Protein AF-0000000076584637 (afdb_homodimer)

Foldseek 3Di:
DDQDPLNVLLVVLLVVLVVVVVVLQVVLLVVQPDPQDPDLQVLLVVLLVLLVVLLVVLVVVLCVVLVVDPQPVVHDVPHDDDDPVSVLSVVLSVVSVVLSVLQSVLLNLLSVQPPSRNSSLSNSLSVLLNVLSVQLSVQVVVDNSRSSNSVSSRVVSSVVSNVVSVVRCVVPVD/DDQDPLNVLLVVLLVVLVVVVVVLQVVLLPVQPPDQDPDLQVLLVVLLVLLVVLLVVLVVVLCVVLVPDPQPVVDDVPHPDDDPVSVLSVVLNVLSVVLSVLQSVLLSLLSVQPDRSNNSLSNSLSVLLNVLSVQLSVQVVVDNSRSSNSSSSRVVSSVVSNVVSVVRCVVPVD

Sequence (348 aa):
MVVSREQFGVVRGVAVAAAVLLGVTAYCLTQQAAYEPKDRLMLWLKWNAPKAACLWWHIWRIGNYRFSSPTDIMGAGLSTNPTPQIKLMQAMLQNTLEQTVLAALVHGAFAALAPPQWLVLVPAYTLLFVAGRVLFVALYQHGAPARAPGFALTSLPTTVMLLGSCWLLLKDPWMVVSREQFGVVRGVAVAAAVLLGVTAYCLTQQAAYEPKDRLMLWLKWNAPKAACLWWHIWRIGNYRFSSPTDIMGAGLSTNPTPQIKLMQAMLQNTLEQTVLAALVHGAFAALAPPQWLVLVPAYTLLFVAGRVLFVALYQHGAPARAPGFALTSLPTTVMLLGSCWLLLKDPW

Secondary structure (DSSP, 8-state):
----HHHHHHHHHHHHHHHHHHHHHHHHHHSTTS---S-HHHHHHHTHHHHHHHHHHHHHHHHHHHHH-TTTTT-TTT-SS--HHHHHHHHHHHHHHHHHHHHHHHHHHHHHHS-GGGTTHHHHHHHHHHHHHHHHHHHGGG-HHHHHHHHHHHHHHHHHHHHHHHHHHHH---/----HHHHHHHHHHHHHHHHHHHHHHHHHHS------S-HHHHHHHTHHHHHHHHHHHHHHHHHHHHH-TTTTT-TTT-SS--HHHHHHHHHHHHHHHHHHHHHHHHHHHHHHS-GGGTTHHHHHHHHHHHHHHHHHHHGGG-HHHHHHHHHHHHHHHHHHHHHHHHHHHH---

pLDDT: mean 92.68, std 9.37, range [49.06, 98.94]

Nearest PDB structures (foldseek):
  6ssr-assembly1_A  TM=8.514E-01  e=2.566E-03  Homo sapiens
  4j7t-assembly1_A  TM=8.080E-01  e=4.381E-03  Homo sapiens
  4jc7-assembly1_A  TM=8.086E-01  e=5.587E-03  Homo sapiens
  4nta-assembly1_A  TM=7.809E-01  e=4.381E-03  Mus musculus
  3leo-assembly1_A  TM=8.085E-01  e=6.786E-03  Homo sapiens

Radius of gyration: 21.61 Å; Cα contacts (8 Å, |Δi|>4): 435; chains: 2; bounding box: 68×59×49 Å

Solvent-accessible surface area (backbone atoms only — not comparable to full-atom values): 17988 Å² total; per-residue (Å²): 130,84,75,47,75,59,53,49,37,28,52,52,21,36,51,55,25,49,51,52,50,51,52,53,50,51,53,51,57,70,58,49,79,78,66,72,65,94,43,48,67,46,52,39,28,39,53,29,31,62,51,34,48,57,46,47,49,43,54,50,51,52,54,52,48,23,67,72,28,87,78,40,38,55,37,79,42,68,44,88,70,74,50,74,64,57,54,51,52,49,52,54,40,51,52,42,48,56,50,43,55,51,40,54,55,35,45,43,50,28,41,75,61,51,57,72,63,54,52,61,48,54,58,52,45,44,50,36,28,49,52,9,51,52,42,21,64,75,23,46,90,70,37,66,34,55,16,24,29,13,48,31,30,34,47,47,54,44,50,52,42,40,55,51,32,53,53,46,38,73,76,50,82,119,129,86,79,48,73,60,49,51,37,27,52,51,20,35,49,52,25,49,50,51,51,51,52,53,51,52,51,53,64,64,58,61,62,80,63,67,72,92,44,48,64,57,53,42,58,60,54,42,50,62,52,49,48,59,45,47,48,43,55,53,52,50,53,54,48,24,73,72,28,87,76,40,51,72,36,80,92,66,39,89,68,70,50,69,65,57,44,31,52,49,39,53,38,52,54,41,48,54,50,41,55,41,38,54,35,25,47,33,9,28,43,54,58,51,57,66,68,54,53,63,49,55,60,52,46,43,51,37,28,49,52,9,51,55,43,20,64,76,24,43,90,70,29,46,33,56,16,24,30,13,47,30,29,34,48,48,56,42,49,54,40,37,55,51,30,48,54,45,37,74,76,49,81,113

Structure (mmCIF, N/CA/C/O backbone):
data_AF-0000000076584637-model_v1
#
loop_
_entity.id
_entity.type
_entity.pdbx_description
1 polymer 'MAPEG family protein'
#
loop_
_atom_site.group_PDB
_atom_site.id
_atom_site.type_symbol
_atom_site.label_atom_id
_atom_site.label_alt_id
_atom_site.label_comp_id
_atom_site.label_asym_id
_atom_site.label_entity_id
_atom_site.label_seq_id
_atom_site.pdbx_PDB_ins_code
_atom_site.Cartn_x
_atom_site.Cartn_y
_atom_site.Cartn_z
_atom_site.occupancy
_atom_site.B_iso_or_equiv
_atom_site.auth_seq_id
_atom_site.auth_comp_id
_atom_site.auth_asym_id
_atom_site.auth_atom_id
_atom_site.pdbx_PDB_model_num
ATOM 1 N N . MET A 1 1 ? -39.562 0.479 -2.982 1 51.94 1 MET A N 1
ATOM 2 C CA . MET A 1 1 ? -38.656 -0.653 -2.855 1 51.94 1 MET A CA 1
ATOM 3 C C . MET A 1 1 ? -38.375 -0.952 -1.39 1 51.94 1 MET A C 1
ATOM 5 O O . MET A 1 1 ? -38 -0.05 -0.627 1 51.94 1 MET A O 1
ATOM 9 N N . VAL A 1 2 ? -38.812 -2 -0.854 1 65.38 2 VAL A N 1
ATOM 10 C CA . VAL A 1 2 ? -38.656 -2.391 0.544 1 65.38 2 VAL A CA 1
ATOM 11 C C . VAL A 1 2 ? -37.188 -2.619 0.871 1 65.38 2 VAL A C 1
ATOM 13 O O . VAL A 1 2 ? -36.5 -3.389 0.19 1 65.38 2 VAL A O 1
ATOM 16 N N . VAL A 1 3 ? -36.656 -1.727 1.631 1 74.62 3 VAL A N 1
ATOM 17 C CA . VAL A 1 3 ? -35.25 -1.81 2.066 1 74.62 3 VAL A CA 1
ATOM 18 C C . VAL A 1 3 ? -35.031 -3.098 2.857 1 74.62 3 VAL A C 1
ATOM 20 O O . VAL A 1 3 ? -35.719 -3.352 3.844 1 74.62 3 VAL A O 1
ATOM 23 N N . SER A 1 4 ? -34.281 -4.031 2.357 1 89.44 4 SER A N 1
ATOM 24 C CA . SER A 1 4 ? -34 -5.301 3.016 1 89.44 4 SER A CA 1
ATOM 25 C C . SER A 1 4 ? -33.312 -5.078 4.355 1 89.44 4 SER A C 1
ATOM 27 O O . SER A 1 4 ? -32.812 -3.979 4.637 1 89.44 4 SER A O 1
ATOM 29 N N . ARG A 1 5 ? -33.469 -6.07 5.211 1 87.62 5 ARG A N 1
ATOM 30 C CA . ARG A 1 5 ? -32.781 -6.043 6.512 1 87.62 5 ARG A CA 1
ATOM 31 C C . ARG A 1 5 ? -31.297 -5.793 6.355 1 87.62 5 ARG A C 1
ATOM 33 O O . ARG A 1 5 ? -30.688 -5.066 7.152 1 87.62 5 ARG A O 1
ATOM 40 N N . GLU A 1 6 ? -30.719 -6.328 5.355 1 89.19 6 GLU A N 1
ATOM 41 C CA . GLU A 1 6 ? -29.297 -6.141 5.074 1 89.19 6 GLU A CA 1
ATOM 42 C C . GLU A 1 6 ? -29 -4.703 4.656 1 89.19 6 GLU A C 1
ATOM 44 O O . GLU A 1 6 ? -28.031 -4.105 5.117 1 89.19 6 GLU A O 1
ATOM 49 N N . GLN A 1 7 ? -29.781 -4.156 3.914 1 92 7 GLN A N 1
ATOM 50 C CA . GLN A 1 7 ? -29.594 -2.775 3.477 1 92 7 GLN A CA 1
ATOM 51 C C . GLN A 1 7 ? -29.719 -1.808 4.648 1 92 7 GLN A C 1
ATOM 53 O O . GLN A 1 7 ? -28.953 -0.85 4.754 1 92 7 GLN A O 1
ATOM 58 N N . PHE A 1 8 ? -30.688 -2.092 5.438 1 91.25 8 PHE A N 1
ATOM 59 C CA . PHE A 1 8 ? -30.859 -1.244 6.609 1 91.25 8 PHE A CA 1
ATOM 60 C C . PHE A 1 8 ? -29.641 -1.324 7.523 1 91.25 8 PHE A C 1
ATOM 62 O O . PHE A 1 8 ? -29.219 -0.315 8.094 1 91.25 8 PHE A O 1
ATOM 69 N N . GLY A 1 9 ? -29.109 -2.475 7.789 1 91.94 9 GLY A N 1
ATOM 70 C CA . GLY A 1 9 ? -27.891 -2.635 8.57 1 91.94 9 GLY A CA 1
ATOM 71 C C . GLY A 1 9 ? -26.719 -1.833 8.023 1 91.94 9 GLY A C 1
ATOM 72 O O . GLY A 1 9 ? -25.953 -1.237 8.789 1 91.94 9 GLY A O 1
ATOM 73 N N . VAL A 1 10 ? -26.594 -1.784 6.738 1 94.12 10 VAL A N 1
ATOM 74 C CA . VAL A 1 10 ? -25.531 -1.024 6.09 1 94.12 10 VAL A CA 1
ATOM 75 C C . VAL A 1 10 ? -25.75 0.468 6.332 1 94.12 10 VAL A C 1
ATOM 77 O O . VAL A 1 10 ? -24.812 1.177 6.719 1 94.12 10 VAL A O 1
ATOM 80 N N . VAL A 1 11 ? -26.938 0.92 6.145 1 94.75 11 VAL A N 1
ATOM 81 C CA . VAL A 1 11 ? -27.25 2.332 6.336 1 94.75 11 VAL A CA 1
ATOM 82 C C . VAL A 1 11 ? -26.953 2.736 7.777 1 94.75 11 VAL A C 1
ATOM 84 O O . VAL A 1 11 ? -26.406 3.816 8.031 1 94.75 11 VAL A O 1
ATOM 87 N N . ARG A 1 12 ? -27.328 1.902 8.648 1 94.94 12 ARG A N 1
ATOM 88 C CA . ARG A 1 12 ? -27.047 2.172 10.055 1 94.94 12 ARG A CA 1
ATOM 89 C C . ARG A 1 12 ? -25.547 2.275 10.305 1 94.94 12 ARG A C 1
ATOM 91 O O . ARG A 1 12 ? -25.094 3.16 11.031 1 94.94 12 ARG A O 1
ATOM 98 N N . GLY A 1 13 ? -24.797 1.382 9.773 1 95.75 13 GLY A N 1
ATOM 99 C CA . GLY A 1 13 ? -23.344 1.434 9.914 1 95.75 13 GLY A CA 1
ATOM 100 C C . GLY A 1 13 ? -22.734 2.699 9.336 1 95.75 13 GLY A C 1
ATOM 101 O O . GLY A 1 13 ? -21.844 3.301 9.953 1 95.75 13 GLY A O 1
ATOM 102 N N . VAL A 1 14 ? -23.266 3.119 8.211 1 96.56 14 VAL A N 1
ATOM 103 C CA . VAL A 1 14 ? -22.797 4.336 7.562 1 96.56 14 VAL A CA 1
ATOM 104 C C . VAL A 1 14 ? -23.141 5.551 8.422 1 96.56 14 VAL A C 1
ATOM 106 O O . VAL A 1 14 ? -22.328 6.461 8.578 1 96.56 14 VAL A O 1
ATOM 109 N N . ALA A 1 15 ? -24.281 5.523 9 1 97.31 15 ALA A N 1
ATOM 110 C CA . ALA A 1 15 ? -24.734 6.625 9.852 1 97.31 15 ALA A CA 1
ATOM 111 C C . ALA A 1 15 ? -23.844 6.766 11.078 1 97.31 15 ALA A C 1
ATOM 113 O O . ALA A 1 15 ? -23.516 7.883 11.5 1 97.31 15 ALA A O 1
ATOM 114 N N . VAL A 1 16 ? -23.516 5.691 11.656 1 97.12 16 VAL A N 1
ATOM 115 C CA . VAL A 1 16 ? -22.625 5.703 12.82 1 97.12 16 VAL A CA 1
ATOM 116 C C . VAL A 1 16 ? -21.281 6.312 12.43 1 97.12 16 VAL A C 1
ATOM 118 O O . VAL A 1 16 ? -20.75 7.172 13.141 1 97.12 16 VAL A O 1
ATOM 121 N N . ALA A 1 17 ? -20.781 5.926 11.312 1 98.31 17 ALA A N 1
ATOM 122 C CA . ALA A 1 17 ? -19.5 6.449 10.836 1 98.31 17 ALA A CA 1
ATOM 123 C C . ALA A 1 17 ? -19.594 7.945 10.539 1 98.31 17 ALA A C 1
ATOM 125 O O . ALA A 1 17 ? -18.672 8.703 10.836 1 98.31 17 ALA A O 1
ATOM 126 N N . ALA A 1 18 ? -20.703 8.312 9.977 1 98.06 18 ALA A N 1
ATOM 127 C CA . ALA A 1 18 ? -20.906 9.727 9.68 1 98.06 18 ALA A CA 1
ATOM 128 C C . ALA A 1 18 ? -20.938 10.562 10.953 1 98.06 18 ALA A C 1
ATOM 130 O O . ALA A 1 18 ? -20.391 11.664 10.992 1 98.06 18 ALA A O 1
ATOM 131 N N . ALA A 1 19 ? -21.547 10.062 11.938 1 98.44 19 ALA A N 1
ATOM 132 C CA . ALA A 1 19 ? -21.609 10.758 13.227 1 98.44 19 ALA A CA 1
ATOM 133 C C . ALA A 1 19 ? -20.219 10.906 13.828 1 98.44 19 ALA A C 1
ATOM 135 O O . ALA A 1 19 ? -19.859 11.961 14.359 1 98.44 19 ALA A O 1
ATOM 136 N N . VAL A 1 20 ? -19.438 9.867 13.773 1 98.44 20 VAL A N 1
ATOM 137 C CA . VAL A 1 20 ? -18.062 9.906 14.273 1 98.44 20 VAL A CA 1
ATOM 138 C C . VAL A 1 20 ? -17.25 10.938 13.492 1 98.44 20 VAL A C 1
ATOM 140 O O . VAL A 1 20 ? -16.531 11.742 14.07 1 98.44 20 VAL A O 1
ATOM 143 N N . LEU A 1 21 ? -17.453 10.93 12.195 1 98.44 21 LEU A N 1
ATOM 144 C CA . LEU A 1 21 ? -16.75 11.883 11.336 1 98.44 21 LEU A CA 1
ATOM 145 C C . LEU A 1 21 ? -17.125 13.32 11.711 1 98.44 21 LEU A C 1
ATOM 147 O O . LEU A 1 21 ? -16.234 14.172 11.844 1 98.44 21 LEU A O 1
ATOM 151 N N . LEU A 1 22 ? -18.359 13.547 11.852 1 97.88 22 LEU A N 1
ATOM 152 C CA . LEU A 1 22 ? -18.828 14.883 12.219 1 97.88 22 LEU A CA 1
ATOM 153 C C . LEU A 1 22 ? -18.25 15.305 13.562 1 97.88 22 LEU A C 1
ATOM 155 O O . LEU A 1 22 ? -17.812 16.453 13.727 1 97.88 22 LEU A O 1
ATOM 159 N N . GLY A 1 23 ? -18.297 14.422 14.523 1 97.88 23 GLY A N 1
ATOM 160 C CA . GLY A 1 23 ? -17.75 14.719 15.836 1 97.88 23 GLY A CA 1
ATOM 161 C C . GLY A 1 23 ? -16.266 15.023 15.805 1 97.88 23 GLY A C 1
ATOM 162 O O . GLY A 1 23 ? -15.812 16 16.391 1 97.88 23 GLY A O 1
ATOM 163 N N . VAL A 1 24 ? -15.477 14.242 15.094 1 97.12 24 VAL A N 1
ATOM 164 C CA . VAL A 1 24 ? -14.031 14.422 14.992 1 97.12 24 VAL A CA 1
ATOM 165 C C . VAL A 1 24 ? -13.727 15.727 14.266 1 97.12 24 VAL A C 1
ATOM 167 O O . VAL A 1 24 ? -12.852 16.484 14.68 1 97.12 24 VAL A O 1
ATOM 170 N N . THR A 1 25 ? -14.469 15.977 13.203 1 96.25 25 THR A N 1
ATOM 171 C CA . THR A 1 25 ? -14.25 17.203 12.438 1 96.25 25 THR A CA 1
ATOM 172 C C . THR A 1 25 ? -14.539 18.438 13.289 1 96.25 25 THR A C 1
ATOM 174 O O . THR A 1 25 ? -13.75 19.375 13.32 1 96.25 25 THR A O 1
ATOM 177 N N . ALA A 1 26 ? -15.648 18.406 13.961 1 94.88 26 ALA A N 1
ATOM 178 C CA . ALA A 1 26 ? -16.016 19.516 14.828 1 94.88 26 ALA A CA 1
ATOM 179 C C . ALA A 1 26 ? -14.977 19.734 15.922 1 94.88 26 ALA A C 1
ATOM 181 O O . ALA A 1 26 ? -14.57 20.875 16.188 1 94.88 26 ALA A O 1
ATOM 182 N N . TYR A 1 27 ? -14.578 18.688 16.531 1 94.19 27 TYR A N 1
ATOM 183 C CA . TYR A 1 27 ? -13.57 18.781 17.594 1 94.19 27 TYR A CA 1
ATOM 184 C C . TYR A 1 27 ? -12.281 19.391 17.062 1 94.19 27 TYR A C 1
ATOM 186 O O . TYR A 1 27 ? -11.727 20.297 17.672 1 94.19 27 TYR A O 1
ATOM 194 N N . CYS A 1 28 ? -11.828 18.953 15.891 1 92.19 28 CYS A N 1
ATOM 195 C CA . CYS A 1 28 ? -10.578 19.422 15.312 1 92.19 28 CYS A CA 1
ATOM 196 C C . CYS A 1 28 ? -10.672 20.906 14.938 1 92.19 28 CYS A C 1
ATOM 198 O O . CYS A 1 28 ? -9.75 21.672 15.203 1 92.19 28 CYS A O 1
ATOM 200 N N . LEU A 1 29 ? -11.703 21.281 14.414 1 87.94 29 LEU A N 1
ATOM 201 C CA . LEU A 1 29 ? -11.836 22.656 13.914 1 87.94 29 LEU A CA 1
ATOM 202 C C . LEU A 1 29 ? -12.016 23.641 15.07 1 87.94 29 LEU A C 1
ATOM 204 O O . LEU A 1 29 ? -11.727 24.828 14.922 1 87.94 29 LEU A O 1
ATOM 208 N N . THR A 1 30 ? -12.414 23.125 16.188 1 85.88 30 THR A N 1
ATOM 209 C CA . THR A 1 30 ? -12.57 24 17.328 1 85.88 30 THR A CA 1
ATOM 210 C C . THR A 1 30 ? -11.273 24.094 18.125 1 85.88 30 THR A C 1
ATOM 212 O O . THR A 1 30 ? -11.094 25.016 18.922 1 85.88 30 THR A O 1
ATOM 215 N N . GLN A 1 31 ? -10.352 23.094 17.938 1 75.81 31 GLN A N 1
ATOM 216 C CA . GLN A 1 31 ? -9.078 23.109 18.641 1 75.81 31 GLN A CA 1
ATOM 217 C C . GLN A 1 31 ? -8.055 23.984 17.922 1 75.81 31 GLN A C 1
ATOM 219 O O . GLN A 1 31 ? -6.926 24.141 18.375 1 75.81 31 GLN A O 1
ATOM 224 N N . GLN A 1 32 ? -8.438 24.906 16.891 1 59.06 32 GLN A N 1
ATOM 225 C CA . GLN A 1 32 ? -7.781 25.781 15.914 1 59.06 32 GLN A CA 1
ATOM 226 C C . GLN A 1 32 ? -6.285 25.906 16.203 1 59.06 32 GLN A C 1
ATOM 228 O O . GLN A 1 32 ? -5.469 25.922 15.289 1 59.06 32 GLN A O 1
ATOM 233 N N . ALA A 1 33 ? -5.781 26.531 17.312 1 55.22 33 ALA A N 1
ATOM 234 C CA . ALA A 1 33 ? -4.559 27.297 17.531 1 55.22 33 ALA A CA 1
ATOM 235 C C . ALA A 1 33 ? -3.318 26.453 17.266 1 55.22 33 ALA A C 1
ATOM 237 O O . ALA A 1 33 ? -2.303 26.953 16.781 1 55.22 33 ALA A O 1
ATOM 238 N N . ALA A 1 34 ? -3.236 25.25 17.734 1 52.66 34 ALA A N 1
ATOM 239 C CA . ALA A 1 34 ? -1.961 24.75 18.25 1 52.66 34 ALA A CA 1
ATOM 240 C C . ALA A 1 34 ? -1.116 24.141 17.141 1 52.66 34 ALA A C 1
ATOM 242 O O . ALA A 1 34 ? 0.107 24.031 17.266 1 52.66 34 ALA A O 1
ATOM 243 N N . TYR A 1 35 ? -1.762 23.641 15.984 1 57.31 35 TYR A N 1
ATOM 244 C CA . TYR A 1 35 ? -0.791 22.844 15.25 1 57.31 35 TYR A CA 1
ATOM 245 C C . TYR A 1 35 ? -0.496 23.453 13.891 1 57.31 35 TYR A C 1
ATOM 247 O O . TYR A 1 35 ? -1.308 23.344 12.969 1 57.31 35 TYR A O 1
ATOM 255 N N . GLU A 1 36 ? 0.215 24.547 13.867 1 63.91 36 GLU A N 1
ATOM 256 C CA . GLU A 1 36 ? 0.632 25.125 12.594 1 63.91 36 GLU A CA 1
ATOM 257 C C . GLU A 1 36 ? 1.776 24.312 11.977 1 63.91 36 GLU A C 1
ATOM 259 O O . GLU A 1 36 ? 2.918 24.406 12.438 1 63.91 36 GLU A O 1
ATOM 264 N N . PRO A 1 37 ? 1.348 23.406 10.992 1 69.62 37 PRO A N 1
ATOM 265 C CA . PRO A 1 37 ? 2.461 22.672 10.391 1 69.62 37 PRO A CA 1
ATOM 266 C C . PRO A 1 37 ? 3.463 23.578 9.688 1 69.62 37 PRO A C 1
ATOM 268 O O . PRO A 1 37 ? 3.074 24.594 9.109 1 69.62 37 PRO A O 1
ATOM 271 N N . LYS A 1 38 ? 4.75 23.422 10.016 1 73.69 38 LYS A N 1
ATOM 272 C CA . LYS A 1 38 ? 5.848 24.172 9.406 1 73.69 38 LYS A CA 1
ATOM 273 C C . LYS A 1 38 ? 5.836 24.016 7.891 1 73.69 38 LYS A C 1
ATOM 275 O O . LYS A 1 38 ? 6.078 24.984 7.164 1 73.69 38 LYS A O 1
ATOM 280 N N . ASP A 1 39 ? 5.449 22.844 7.43 1 88.5 39 ASP A N 1
ATOM 281 C CA . ASP A 1 39 ? 5.461 22.5 6.008 1 88.5 39 ASP A CA 1
ATOM 282 C C . ASP A 1 39 ? 4.309 21.562 5.66 1 88.5 39 ASP A C 1
ATOM 284 O O . ASP A 1 39 ? 4.309 20.391 6.066 1 88.5 39 ASP A O 1
ATOM 288 N N . ARG A 1 40 ? 3.377 22.047 4.891 1 91.56 40 ARG A N 1
ATOM 289 C CA . ARG A 1 40 ? 2.135 21.344 4.594 1 91.56 40 ARG A CA 1
ATOM 290 C C . ARG A 1 40 ? 2.402 20.078 3.775 1 91.56 40 ARG A C 1
ATOM 292 O O . ARG A 1 40 ? 1.726 19.062 3.953 1 91.56 40 ARG A O 1
ATOM 299 N N . LEU A 1 41 ? 3.412 20.125 2.947 1 92.5 41 LEU A N 1
ATOM 300 C CA . LEU A 1 41 ? 3.707 18.953 2.133 1 92.5 41 LEU A CA 1
ATOM 301 C C . LEU A 1 41 ? 4.406 17.875 2.961 1 92.5 41 LEU A C 1
ATOM 303 O O . LEU A 1 41 ? 4.172 16.688 2.762 1 92.5 41 LEU A O 1
ATOM 307 N N . MET A 1 42 ? 5.164 18.359 3.916 1 92.94 42 MET A N 1
ATOM 308 C CA . MET A 1 42 ? 5.809 17.406 4.816 1 92.94 42 MET A CA 1
ATOM 309 C C . MET A 1 42 ? 4.785 16.75 5.734 1 92.94 42 MET A C 1
ATOM 311 O O . MET A 1 42 ? 4.91 15.562 6.062 1 92.94 42 MET A O 1
ATOM 315 N N . LEU A 1 43 ? 3.826 17.5 6.129 1 93.62 43 LEU A N 1
ATOM 316 C CA . LEU A 1 43 ? 2.744 16.938 6.93 1 93.62 43 LEU A CA 1
ATOM 317 C C . LEU A 1 43 ? 2.033 15.812 6.172 1 93.62 43 LEU A C 1
ATOM 319 O O . LEU A 1 43 ? 1.809 14.734 6.723 1 93.62 43 LEU A O 1
ATOM 323 N N . TRP A 1 44 ? 1.74 16.094 4.941 1 96.44 44 TRP A N 1
ATOM 324 C CA . TRP A 1 44 ? 1.088 15.102 4.086 1 96.44 44 TRP A CA 1
ATOM 325 C C . TRP A 1 44 ? 1.932 13.836 3.967 1 96.44 44 TRP A C 1
ATOM 327 O O . TRP A 1 44 ? 1.435 12.734 4.188 1 96.44 44 TRP A O 1
ATOM 337 N N . LEU A 1 45 ? 3.168 14.039 3.699 1 96.06 45 LEU A N 1
ATOM 338 C CA . LEU A 1 45 ? 4.031 12.891 3.438 1 96.06 45 LEU A CA 1
ATOM 339 C C . LEU A 1 45 ? 4.188 12.031 4.68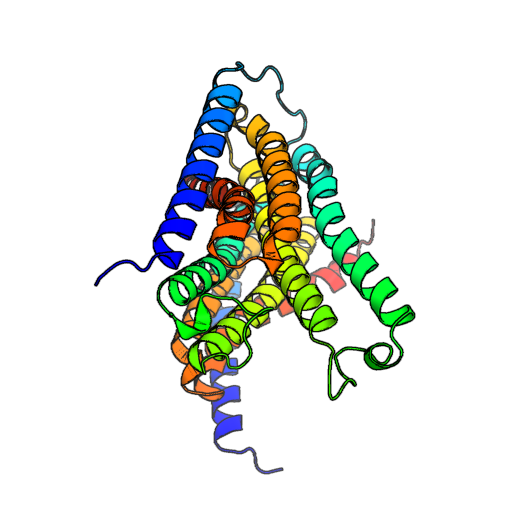8 1 96.06 45 LEU A C 1
ATOM 341 O O . LEU A 1 45 ? 4.113 10.805 4.617 1 96.06 45 LEU A O 1
ATOM 345 N N . LYS A 1 46 ? 4.383 12.664 5.781 1 95.19 46 LYS A N 1
ATOM 346 C CA . LYS A 1 46 ? 4.633 11.898 7 1 95.19 46 LYS A CA 1
ATOM 347 C C . LYS A 1 46 ? 3.406 11.086 7.402 1 95.19 46 LYS A C 1
ATOM 349 O O . LYS A 1 46 ? 3.531 9.938 7.824 1 95.19 46 LYS A O 1
ATOM 354 N N . TRP A 1 47 ? 2.283 11.609 7.148 1 97.19 47 TRP A N 1
ATOM 355 C CA . TRP A 1 47 ? 1.071 10.969 7.637 1 97.19 47 TRP A CA 1
ATOM 356 C C . TRP A 1 47 ? 0.558 9.938 6.633 1 97.19 47 TRP A C 1
ATOM 358 O O . TRP A 1 47 ? -0.487 9.32 6.848 1 97.19 47 TRP A O 1
ATOM 368 N N . ASN A 1 48 ? 1.322 9.688 5.59 1 98.5 48 ASN A N 1
ATOM 369 C CA . ASN A 1 48 ? 1.055 8.547 4.727 1 98.5 48 ASN A CA 1
ATOM 370 C C . ASN A 1 48 ? 1.568 7.246 5.336 1 98.5 48 ASN A C 1
ATOM 372 O O . ASN A 1 48 ? 1.163 6.156 4.926 1 98.5 48 ASN A O 1
ATOM 376 N N . ALA A 1 49 ? 2.381 7.352 6.363 1 98.62 49 ALA A N 1
ATOM 377 C CA . ALA A 1 49 ? 2.977 6.16 6.965 1 98.62 49 ALA A CA 1
ATOM 378 C C . ALA A 1 49 ? 1.906 5.258 7.57 1 98.62 49 ALA A C 1
ATOM 380 O O . ALA A 1 49 ? 1.877 4.055 7.305 1 98.62 49 ALA A O 1
ATOM 381 N N . PRO A 1 50 ? 0.987 5.805 8.312 1 98.75 50 PRO A N 1
ATOM 382 C CA . PRO A 1 50 ? -0.029 4.914 8.875 1 98.75 50 PRO A CA 1
ATOM 383 C C . PRO A 1 50 ? -0.911 4.273 7.805 1 98.75 50 PRO A C 1
ATOM 385 O O . PRO A 1 50 ? -1.337 3.127 7.953 1 98.75 50 PRO A O 1
ATOM 388 N N . LYS A 1 51 ? -1.247 5.004 6.758 1 98.81 51 LYS A N 1
ATOM 389 C CA . LYS A 1 51 ? -2.02 4.422 5.664 1 98.81 51 LYS A CA 1
ATOM 390 C C . LYS A 1 51 ? -1.251 3.289 4.992 1 98.81 51 LYS A C 1
ATOM 392 O O . LYS A 1 51 ? -1.82 2.234 4.699 1 98.81 51 LYS A O 1
ATOM 397 N N . ALA A 1 52 ? 0.017 3.557 4.75 1 98.88 52 ALA A N 1
ATOM 398 C CA . ALA A 1 52 ? 0.879 2.545 4.148 1 98.88 52 ALA A CA 1
ATOM 399 C C . ALA A 1 52 ? 0.994 1.315 5.047 1 98.88 52 ALA A C 1
ATOM 401 O O . ALA A 1 52 ? 1.104 0.189 4.555 1 98.88 52 ALA A O 1
ATOM 402 N N . ALA A 1 53 ? 0.951 1.517 6.344 1 98.88 53 ALA A N 1
ATOM 403 C CA . ALA A 1 53 ? 1.033 0.407 7.293 1 98.88 53 ALA A CA 1
ATOM 404 C C . ALA A 1 53 ? -0.167 -0.524 7.148 1 98.88 53 ALA A C 1
ATOM 406 O O . ALA A 1 53 ? -0.036 -1.742 7.297 1 98.88 53 ALA A O 1
ATOM 407 N N . CYS A 1 54 ? -1.294 0.016 6.871 1 98.81 54 CYS A N 1
ATOM 408 C CA . CYS A 1 54 ? -2.479 -0.805 6.652 1 98.81 54 CYS A CA 1
ATOM 409 C C . CYS A 1 54 ? -2.309 -1.693 5.43 1 98.81 54 CYS A C 1
ATOM 411 O O . CYS A 1 54 ? -2.645 -2.879 5.465 1 98.81 54 CYS A O 1
ATOM 413 N N . LEU A 1 55 ? -1.798 -1.119 4.391 1 98.75 55 LEU A N 1
ATOM 414 C CA . LEU A 1 55 ? -1.552 -1.874 3.166 1 98.75 55 LEU A CA 1
ATOM 415 C C . LEU A 1 55 ? -0.479 -2.934 3.389 1 98.75 55 LEU A C 1
ATOM 417 O O . LEU A 1 55 ? -0.653 -4.09 2.998 1 98.75 55 LEU A O 1
ATOM 421 N N . TRP A 1 56 ? 0.534 -2.529 4.039 1 98.75 56 TRP A N 1
ATOM 422 C CA . TRP A 1 56 ? 1.644 -3.426 4.352 1 98.75 56 TRP A CA 1
ATOM 423 C C . TRP A 1 56 ? 1.159 -4.645 5.125 1 98.75 56 TRP A C 1
ATOM 425 O O . TRP A 1 56 ? 1.592 -5.77 4.863 1 98.75 56 TRP A O 1
ATOM 435 N N . TRP A 1 57 ? 0.325 -4.426 6.07 1 98.5 57 TRP A N 1
ATOM 436 C CA . TRP A 1 57 ? -0.173 -5.508 6.91 1 98.5 57 TRP A CA 1
ATOM 437 C C . TRP A 1 57 ? -0.852 -6.582 6.07 1 98.5 57 TRP A C 1
ATOM 439 O O . TRP A 1 57 ? -0.677 -7.777 6.32 1 98.5 57 TRP A O 1
ATOM 449 N N . HIS A 1 58 ? -1.614 -6.203 5.078 1 98.5 58 HIS A N 1
ATOM 450 C CA . HIS A 1 58 ? -2.293 -7.164 4.219 1 98.5 58 HIS A CA 1
ATOM 451 C C . HIS A 1 58 ? -1.293 -7.965 3.387 1 98.5 58 HIS A C 1
ATOM 453 O O . HIS A 1 58 ? -1.44 -9.18 3.227 1 98.5 58 HIS A O 1
ATOM 459 N N . ILE A 1 59 ? -0.301 -7.273 2.859 1 97.94 59 ILE A N 1
ATOM 460 C CA . ILE A 1 59 ? 0.716 -7.93 2.047 1 97.94 59 ILE A CA 1
ATOM 461 C C . ILE A 1 59 ? 1.48 -8.945 2.895 1 97.94 59 ILE A C 1
ATOM 463 O O . ILE A 1 59 ? 1.674 -10.086 2.482 1 97.94 59 ILE A O 1
ATOM 467 N N . TRP A 1 60 ? 1.825 -8.484 4.074 1 96.44 60 TRP A N 1
ATOM 468 C CA . TRP A 1 60 ? 2.533 -9.344 5.012 1 96.44 60 TRP A CA 1
ATOM 469 C C . TRP A 1 60 ? 1.673 -10.539 5.406 1 96.44 60 TRP A C 1
ATOM 471 O O . TRP A 1 60 ? 2.15 -11.68 5.426 1 96.44 60 TRP A O 1
ATOM 481 N N . ARG A 1 61 ? 0.461 -10.359 5.734 1 96.69 61 ARG A N 1
ATOM 482 C CA . ARG A 1 61 ? -0.454 -11.406 6.172 1 96.69 61 ARG A CA 1
ATOM 483 C C . ARG A 1 61 ? -0.654 -12.453 5.082 1 96.69 61 ARG A C 1
ATOM 485 O O . ARG A 1 61 ? -0.65 -13.656 5.359 1 96.69 61 ARG A O 1
ATOM 492 N N . ILE A 1 62 ? -0.812 -12.023 3.838 1 96.38 62 ILE A N 1
ATOM 493 C CA . ILE A 1 62 ? -1.019 -12.938 2.717 1 96.38 62 ILE A CA 1
ATOM 494 C C . ILE A 1 62 ? 0.253 -13.742 2.469 1 96.38 62 ILE A C 1
ATOM 496 O O . ILE A 1 62 ? 0.19 -14.953 2.24 1 96.38 62 ILE A O 1
ATOM 500 N N . GLY A 1 63 ? 1.4 -13.047 2.512 1 94.31 63 GLY A N 1
ATOM 501 C CA . GLY A 1 63 ? 2.656 -13.773 2.375 1 94.31 63 GLY A CA 1
ATOM 502 C C . GLY A 1 63 ? 2.838 -14.852 3.42 1 94.31 63 GLY A C 1
ATOM 503 O O . GLY A 1 63 ? 3.248 -15.969 3.098 1 94.31 63 GLY A O 1
ATOM 504 N N . ASN A 1 64 ? 2.508 -14.586 4.652 1 94.12 64 ASN A N 1
ATOM 505 C CA . ASN A 1 64 ? 2.637 -15.547 5.742 1 94.12 64 ASN A CA 1
ATOM 506 C C . ASN A 1 64 ? 1.647 -16.703 5.598 1 94.12 64 ASN A C 1
ATOM 508 O O . ASN A 1 64 ? 1.98 -17.844 5.883 1 94.12 64 ASN A O 1
ATOM 512 N N . TYR A 1 65 ? 0.482 -16.359 5.215 1 93.62 65 TYR A N 1
ATOM 513 C CA . TYR A 1 65 ? -0.515 -17.406 5 1 93.62 65 TYR A CA 1
ATOM 514 C C . TYR A 1 65 ? -0.073 -18.359 3.9 1 93.62 65 TYR A C 1
ATOM 516 O O . TYR A 1 65 ? -0.143 -19.578 4.066 1 93.62 65 TYR A O 1
ATOM 524 N N . ARG A 1 66 ? 0.418 -17.812 2.779 1 91.25 66 ARG A N 1
ATOM 525 C CA . ARG A 1 66 ? 0.879 -18.641 1.677 1 91.25 66 ARG A CA 1
ATOM 526 C C . ARG A 1 66 ? 2.053 -19.516 2.105 1 91.25 66 ARG A C 1
ATOM 528 O O . ARG A 1 66 ? 2.154 -20.672 1.693 1 91.25 66 ARG A O 1
ATOM 535 N N . PHE A 1 67 ? 2.877 -18.938 2.879 1 91.19 67 PHE A N 1
ATOM 536 C CA . PHE A 1 67 ? 4.035 -19.672 3.377 1 91.19 67 PHE A CA 1
ATOM 537 C C . PHE A 1 67 ? 3.605 -20.891 4.176 1 91.19 67 PHE A C 1
ATOM 539 O O . PHE A 1 67 ? 4.238 -21.953 4.098 1 91.19 67 PHE A O 1
ATOM 546 N N . SER A 1 68 ? 2.512 -20.797 4.859 1 90.56 68 SER A N 1
ATOM 547 C CA . SER A 1 68 ? 2.092 -21.859 5.777 1 90.56 68 SER A CA 1
ATOM 548 C C . SER A 1 68 ? 1.046 -22.766 5.133 1 90.56 68 SER A C 1
ATOM 550 O O . SER A 1 68 ? 0.611 -23.734 5.738 1 90.56 68 SER A O 1
ATOM 552 N N . SER A 1 69 ? 0.608 -22.438 3.992 1 88.94 69 SER A N 1
ATOM 553 C CA . SER A 1 69 ? -0.436 -23.203 3.311 1 88.94 69 SER A CA 1
ATOM 554 C C . SER A 1 69 ? 0.128 -23.984 2.125 1 88.94 69 SER A C 1
ATOM 556 O O . SER A 1 69 ? 0.433 -23.391 1.083 1 88.94 69 SER A O 1
ATOM 558 N N . PRO A 1 70 ? 0.213 -25.25 2.238 1 85.56 70 PRO A N 1
ATOM 559 C CA . PRO A 1 70 ? 0.742 -26.047 1.131 1 85.56 70 PRO A CA 1
ATOM 560 C C . PRO A 1 70 ? -0.03 -25.844 -0.17 1 85.56 70 PRO A C 1
ATOM 562 O O . PRO A 1 70 ? 0.559 -25.859 -1.254 1 85.56 70 PRO A O 1
ATOM 565 N N . THR A 1 71 ? -1.29 -25.578 -0.052 1 86.12 71 THR A N 1
ATOM 566 C CA . THR A 1 71 ? -2.139 -25.438 -1.229 1 86.12 71 THR A CA 1
ATOM 567 C C . THR A 1 71 ? -1.915 -24.078 -1.889 1 86.12 71 THR A C 1
ATOM 569 O O . THR A 1 71 ? -2.074 -23.938 -3.104 1 86.12 71 THR A O 1
ATOM 572 N N . ASP A 1 72 ? -1.507 -23.156 -1.058 1 89.44 72 ASP A N 1
ATOM 573 C CA . ASP A 1 72 ? -1.5 -21.797 -1.567 1 89.44 72 ASP A CA 1
ATOM 574 C C . ASP A 1 72 ? -0.072 -21.281 -1.753 1 89.44 72 ASP A C 1
ATOM 576 O O . ASP A 1 72 ? 0.138 -20.188 -2.262 1 89.44 72 ASP A O 1
ATOM 580 N N . ILE A 1 73 ? 0.895 -22.078 -1.479 1 88.19 73 ILE A N 1
ATOM 581 C CA . ILE A 1 73 ? 2.271 -21.594 -1.431 1 88.19 73 ILE A CA 1
ATOM 582 C C . ILE A 1 73 ? 2.746 -21.25 -2.84 1 88.19 73 ILE A C 1
ATOM 584 O O . ILE A 1 73 ? 3.662 -20.438 -3.01 1 88.19 73 ILE A O 1
ATOM 588 N N . MET A 1 74 ? 2.137 -21.734 -3.871 1 84.56 74 MET A N 1
ATOM 589 C CA . MET A 1 74 ? 2.572 -21.5 -5.246 1 84.56 74 MET A CA 1
ATOM 590 C C . MET A 1 74 ? 2.178 -20.109 -5.727 1 84.56 74 MET A C 1
ATOM 592 O O . MET A 1 74 ? 2.723 -19.609 -6.711 1 84.56 74 MET A O 1
ATOM 596 N N . GLY A 1 75 ? 1.205 -19.531 -5.066 1 86.12 75 GLY A N 1
ATOM 597 C CA . GLY A 1 75 ? 0.836 -18.172 -5.406 1 86.12 75 GLY A CA 1
ATOM 598 C C . GLY A 1 75 ? -0.302 -18.078 -6.406 1 86.12 75 GLY A C 1
ATOM 599 O O . GLY A 1 75 ? -0.711 -19.094 -6.969 1 86.12 75 GLY A O 1
ATOM 600 N N . ALA A 1 76 ? -0.768 -16.844 -6.66 1 81.94 76 ALA A N 1
ATOM 601 C CA . ALA A 1 76 ? -2.002 -16.594 -7.402 1 81.94 76 ALA A CA 1
ATOM 602 C C . ALA A 1 76 ? -1.838 -16.953 -8.875 1 81.94 76 ALA A C 1
ATOM 604 O O . ALA A 1 76 ? -2.787 -17.406 -9.516 1 81.94 76 ALA A O 1
ATOM 605 N N . GLY A 1 77 ? -0.651 -16.75 -9.367 1 85.62 77 GLY A N 1
ATOM 606 C CA . GLY A 1 77 ? -0.455 -16.984 -10.789 1 85.62 77 GLY A CA 1
ATOM 607 C C . GLY A 1 77 ? -0.291 -18.453 -11.141 1 85.62 77 GLY A C 1
ATOM 608 O O . GLY A 1 77 ? -0.458 -18.844 -12.305 1 85.62 77 GLY A O 1
ATOM 609 N N . LEU A 1 78 ? 0.021 -19.219 -10.164 1 86.5 78 LEU A N 1
ATOM 610 C CA . LEU A 1 78 ? 0.363 -20.609 -10.438 1 86.5 78 LEU A CA 1
ATOM 611 C C . LEU A 1 78 ? -0.651 -21.562 -9.805 1 86.5 78 LEU A C 1
ATOM 613 O O . LEU A 1 78 ? -0.65 -22.766 -10.086 1 86.5 78 LEU A O 1
ATOM 617 N N . SER A 1 79 ? -1.508 -20.938 -9.031 1 83.38 79 SER A N 1
ATOM 618 C CA . SER A 1 79 ? -2.5 -21.75 -8.344 1 83.38 79 SER A CA 1
ATOM 619 C C . SER A 1 79 ? -3.709 -22.016 -9.227 1 83.38 79 SER A C 1
ATOM 621 O O . SER A 1 79 ? -4.168 -21.141 -9.953 1 83.38 79 SER A O 1
ATOM 623 N N . THR A 1 80 ? -4.203 -23.234 -9.156 1 80.19 80 THR A N 1
ATOM 624 C CA . THR A 1 80 ? -5.391 -23.609 -9.914 1 80.19 80 THR A CA 1
ATOM 625 C C . THR A 1 80 ? -6.617 -23.672 -9.016 1 80.19 80 THR A C 1
ATOM 627 O O . THR A 1 80 ? -7.75 -23.578 -9.484 1 80.19 80 THR A O 1
ATOM 630 N N . ASN A 1 81 ? -6.441 -23.781 -7.727 1 86.5 81 ASN A N 1
ATOM 631 C CA . ASN A 1 81 ? -7.547 -23.906 -6.781 1 86.5 81 ASN A CA 1
ATOM 632 C C . ASN A 1 81 ? -7.262 -23.141 -5.492 1 86.5 81 ASN A C 1
ATOM 634 O O . ASN A 1 81 ? -7.051 -23.734 -4.438 1 86.5 81 ASN A O 1
ATOM 638 N N . PRO A 1 82 ? -7.355 -21.859 -5.535 1 89.75 82 PRO A N 1
ATOM 639 C CA . PRO A 1 82 ? -7.109 -21.078 -4.316 1 89.75 82 PRO A CA 1
ATOM 640 C C . PRO A 1 82 ? -8.133 -21.359 -3.223 1 89.75 82 PRO A C 1
ATOM 642 O O . PRO A 1 82 ? -9.312 -21.562 -3.516 1 89.75 82 PRO A O 1
ATOM 645 N N . THR A 1 83 ? -7.664 -21.391 -1.951 1 92.5 83 THR A N 1
ATOM 646 C CA . THR A 1 83 ? -8.555 -21.609 -0.816 1 92.5 83 THR A CA 1
ATOM 647 C C . THR A 1 83 ? -9.5 -20.422 -0.642 1 92.5 83 THR A C 1
ATOM 649 O O . THR A 1 83 ? -9.188 -19.312 -1.05 1 92.5 83 THR A O 1
ATOM 652 N N . PRO A 1 84 ? -10.641 -20.75 -0.014 1 93.06 84 PRO A N 1
ATOM 653 C CA . PRO A 1 84 ? -11.539 -19.625 0.28 1 93.06 84 PRO A CA 1
ATOM 654 C C . PRO A 1 84 ? -10.883 -18.547 1.135 1 93.06 84 PRO A C 1
ATOM 656 O O . PRO A 1 84 ? -11.164 -17.359 0.957 1 93.06 84 PRO A O 1
ATOM 659 N N . GLN A 1 85 ? -10.039 -18.906 1.961 1 94 85 GLN A N 1
ATOM 660 C CA . GLN A 1 85 ? -9.375 -17.969 2.857 1 94 85 GLN A CA 1
ATOM 661 C C . GLN A 1 85 ? -8.477 -17.016 2.08 1 94 85 GLN A C 1
ATOM 663 O O . GLN A 1 85 ? -8.477 -15.805 2.342 1 94 85 GLN A O 1
ATOM 668 N N . ILE A 1 86 ? -7.711 -17.531 1.14 1 94.5 86 ILE A N 1
ATOM 669 C CA . ILE A 1 86 ? -6.809 -16.672 0.381 1 94.5 86 ILE A CA 1
ATOM 670 C C . ILE A 1 86 ? -7.617 -15.719 -0.496 1 94.5 86 ILE A C 1
ATOM 672 O O . ILE A 1 86 ? -7.219 -14.57 -0.706 1 94.5 86 ILE A O 1
ATOM 676 N N . LYS A 1 87 ? -8.742 -16.172 -0.979 1 93.62 87 LYS A N 1
ATOM 677 C CA . LYS A 1 87 ? -9.617 -15.305 -1.775 1 93.62 87 LYS A CA 1
ATOM 678 C C . LYS A 1 87 ? -10.141 -14.133 -0.948 1 93.62 87 LYS A C 1
ATOM 680 O O . LYS A 1 87 ? -10.188 -13 -1.426 1 93.62 87 LYS A O 1
ATOM 685 N N . LEU A 1 88 ? -10.5 -14.422 0.264 1 94.62 88 LEU A N 1
ATOM 686 C CA . LEU A 1 88 ? -10.953 -13.383 1.187 1 94.62 88 LEU A CA 1
ATOM 687 C C . LEU A 1 88 ? -9.844 -12.383 1.474 1 94.62 88 LEU A C 1
ATOM 689 O O . LEU A 1 88 ? -10.078 -11.172 1.432 1 94.62 88 LEU A O 1
ATOM 693 N N . MET A 1 89 ? -8.711 -12.867 1.722 1 96.5 89 MET A N 1
ATOM 694 C CA . MET A 1 89 ? -7.574 -12.008 2.043 1 96.5 89 MET A CA 1
ATOM 695 C C . MET A 1 89 ? -7.203 -11.133 0.854 1 96.5 89 MET A C 1
ATOM 697 O O . MET A 1 89 ? -6.891 -9.953 1.021 1 96.5 89 MET A O 1
ATOM 701 N N . GLN A 1 90 ? -7.332 -11.688 -0.31 1 96.44 90 GLN A N 1
ATOM 702 C CA . GLN A 1 90 ? -7.02 -10.93 -1.519 1 96.44 90 GLN A CA 1
ATOM 703 C C . GLN A 1 90 ? -8.055 -9.836 -1.768 1 96.44 90 GLN A C 1
ATOM 705 O O . GLN A 1 90 ? -7.707 -8.742 -2.221 1 96.44 90 GLN A O 1
ATOM 710 N N . ALA A 1 91 ? -9.273 -10.109 -1.54 1 96.56 91 ALA A N 1
ATOM 711 C CA . ALA A 1 91 ? -10.32 -9.102 -1.699 1 96.56 91 ALA A CA 1
ATOM 712 C C . ALA A 1 91 ? -10.117 -7.941 -0.733 1 96.56 91 ALA A C 1
ATOM 714 O O . ALA A 1 91 ? -10.25 -6.777 -1.115 1 96.56 91 ALA A O 1
ATOM 715 N N . MET A 1 92 ? -9.758 -8.242 0.519 1 98.06 92 MET A N 1
ATOM 716 C CA . MET A 1 92 ? -9.508 -7.199 1.513 1 98.06 92 MET A CA 1
ATOM 717 C C . MET A 1 92 ? -8.281 -6.375 1.138 1 98.06 92 MET A C 1
ATOM 719 O O . MET A 1 92 ? -8.273 -5.156 1.299 1 98.06 92 MET A O 1
ATOM 723 N N . LEU A 1 93 ? -7.27 -7.059 0.639 1 98.25 93 LEU A N 1
ATOM 724 C CA . LEU A 1 93 ? -6.066 -6.363 0.193 1 98.25 93 LEU A CA 1
ATOM 725 C C . LEU A 1 93 ? -6.383 -5.414 -0.957 1 98.25 93 LEU A C 1
ATOM 727 O O . LEU A 1 93 ? -5.949 -4.258 -0.952 1 98.25 93 LEU A O 1
ATOM 731 N N . GLN A 1 94 ? -7.203 -5.895 -1.899 1 97.88 94 GLN A N 1
ATOM 732 C CA . GLN A 1 94 ? -7.566 -5.062 -3.043 1 97.88 94 GLN A CA 1
ATOM 733 C C . GLN A 1 94 ? -8.352 -3.83 -2.6 1 97.88 94 GLN A C 1
ATOM 735 O O . GLN A 1 94 ? -8.078 -2.719 -3.057 1 97.88 94 GLN A O 1
ATOM 740 N N . ASN A 1 95 ? -9.281 -4.016 -1.775 1 98.06 95 ASN A N 1
ATOM 741 C CA . ASN A 1 95 ? -10.055 -2.893 -1.258 1 98.06 95 ASN A CA 1
ATOM 742 C C . ASN A 1 95 ? -9.164 -1.896 -0.517 1 98.06 95 ASN A C 1
ATOM 744 O O . ASN A 1 95 ? -9.32 -0.684 -0.671 1 98.06 95 ASN A O 1
ATOM 748 N N . THR A 1 96 ? -8.242 -2.41 0.295 1 98.75 96 THR A N 1
ATOM 749 C CA . THR A 1 96 ? -7.336 -1.548 1.048 1 98.75 96 THR A CA 1
ATOM 750 C C . THR A 1 96 ? -6.395 -0.803 0.109 1 98.75 96 THR A C 1
ATOM 752 O O . THR A 1 96 ? -6.086 0.37 0.332 1 98.75 96 THR A O 1
ATOM 755 N N . LEU A 1 97 ? -5.93 -1.431 -0.91 1 98.69 97 LEU A N 1
ATOM 756 C CA . LEU A 1 97 ? -5.105 -0.782 -1.923 1 98.69 97 LEU A CA 1
ATOM 757 C C . LEU A 1 97 ? -5.84 0.394 -2.555 1 98.69 97 LEU A C 1
ATOM 759 O O . LEU A 1 97 ? -5.301 1.5 -2.633 1 98.69 97 LEU A O 1
ATOM 763 N N . GLU A 1 98 ? -7.098 0.162 -2.963 1 98.75 98 GLU A N 1
ATOM 764 C CA . GLU A 1 98 ? -7.914 1.197 -3.588 1 98.75 98 GLU A CA 1
ATOM 765 C C . GLU A 1 98 ? -8.109 2.385 -2.65 1 98.75 98 GLU A C 1
ATOM 767 O O . GLU A 1 98 ? -7.922 3.535 -3.049 1 98.75 98 GLU A O 1
ATOM 772 N N . GLN A 1 99 ? -8.422 2.035 -1.444 1 98.75 99 GLN A N 1
ATOM 773 C CA . GLN A 1 99 ? -8.672 3.084 -0.46 1 98.75 99 GLN A CA 1
ATOM 774 C C . GLN A 1 99 ? -7.383 3.838 -0.125 1 98.75 99 GLN A C 1
ATOM 776 O O . GLN A 1 99 ? -7.406 5.055 0.063 1 98.75 99 GLN A O 1
ATOM 781 N N . THR A 1 100 ? -6.297 3.145 -0.016 1 98.81 100 THR A N 1
ATOM 782 C CA . THR A 1 100 ? -5.02 3.758 0.342 1 98.81 100 THR A CA 1
ATOM 783 C C . THR A 1 100 ? -4.566 4.73 -0.742 1 98.81 100 THR A C 1
ATOM 785 O O . THR A 1 100 ? -4.156 5.855 -0.442 1 98.81 100 THR A O 1
ATOM 788 N N . VAL A 1 101 ? -4.652 4.344 -1.998 1 98.75 101 VAL A N 1
ATOM 789 C CA . VAL A 1 101 ? -4.262 5.207 -3.109 1 98.75 101 VAL A CA 1
ATOM 790 C C . VAL A 1 101 ? -5.145 6.453 -3.131 1 98.75 101 VAL A C 1
ATOM 792 O O . VAL A 1 101 ? -4.641 7.574 -3.236 1 98.75 101 VAL A O 1
ATOM 795 N N . LEU A 1 102 ? -6.402 6.277 -2.998 1 98.75 102 LEU A N 1
ATOM 796 C CA . LEU A 1 102 ? -7.332 7.402 -3.016 1 98.75 102 LEU A CA 1
ATOM 797 C C . LEU A 1 102 ? -7.039 8.367 -1.87 1 98.75 102 LEU A C 1
ATOM 799 O O . LEU A 1 102 ? -6.918 9.578 -2.084 1 98.75 102 LEU A O 1
ATOM 803 N N . ALA A 1 103 ? -6.934 7.836 -0.689 1 98.88 103 ALA A N 1
ATOM 804 C CA . ALA A 1 103 ? -6.695 8.672 0.483 1 98.88 103 ALA A CA 1
ATOM 805 C C . ALA A 1 103 ? -5.379 9.43 0.354 1 98.88 103 ALA A C 1
ATOM 807 O O . ALA A 1 103 ? -5.305 10.617 0.678 1 98.88 103 ALA A O 1
ATOM 808 N N . ALA A 1 104 ? -4.336 8.75 -0.044 1 98.75 104 ALA A N 1
ATOM 809 C CA . ALA A 1 104 ? -3.031 9.398 -0.185 1 98.75 104 ALA A CA 1
ATOM 810 C C . ALA A 1 104 ? -3.102 10.578 -1.15 1 98.75 104 ALA A C 1
ATOM 812 O O . ALA A 1 104 ? -2.605 11.664 -0.849 1 98.75 104 ALA A O 1
ATOM 813 N N . LEU A 1 105 ? -3.717 10.422 -2.314 1 98.5 105 LEU A N 1
ATOM 814 C CA . LEU A 1 105 ? -3.832 11.469 -3.316 1 98.5 105 LEU A CA 1
ATOM 815 C C . LEU A 1 105 ? -4.688 12.625 -2.803 1 98.5 105 LEU A C 1
ATOM 817 O O . LEU A 1 105 ? -4.312 13.789 -2.93 1 98.5 105 LEU A O 1
ATOM 821 N N . VAL A 1 106 ? -5.762 12.289 -2.199 1 98.75 106 VAL A N 1
ATOM 822 C CA . VAL A 1 106 ? -6.715 13.305 -1.754 1 98.75 106 VAL A CA 1
ATOM 823 C C . VAL A 1 106 ? -6.121 14.094 -0.591 1 98.75 106 VAL A C 1
ATOM 825 O O . VAL A 1 106 ? -6.242 15.32 -0.541 1 98.75 106 VAL A O 1
ATOM 828 N N . HIS A 1 107 ? -5.527 13.414 0.382 1 98.62 107 HIS A N 1
ATOM 829 C CA . HIS A 1 107 ? -4.902 14.109 1.501 1 98.62 107 HIS A CA 1
ATOM 830 C C . HIS A 1 107 ? -3.812 15.062 1.018 1 98.62 107 HIS A C 1
ATOM 832 O O . HIS A 1 107 ? -3.605 16.125 1.604 1 98.62 107 HIS A O 1
ATOM 838 N N . GLY A 1 108 ? -3.086 14.695 -0.023 1 97.62 108 GLY A N 1
ATOM 839 C CA . GLY A 1 108 ? -2.094 15.586 -0.603 1 97.62 108 GLY A CA 1
ATOM 840 C C . GLY A 1 108 ? -2.697 16.844 -1.213 1 97.62 108 GLY A C 1
ATOM 841 O O . GLY A 1 108 ? -2.217 17.953 -0.97 1 97.62 108 GLY A O 1
ATOM 842 N N . ALA A 1 109 ? -3.742 16.609 -2.008 1 97.5 109 ALA A N 1
ATOM 843 C CA . ALA A 1 109 ? -4.441 17.766 -2.59 1 97.5 109 ALA A CA 1
ATOM 844 C C . ALA A 1 109 ? -4.992 18.672 -1.503 1 97.5 109 ALA A C 1
ATOM 846 O O . ALA A 1 109 ? -4.875 19.906 -1.597 1 97.5 109 ALA A O 1
ATOM 847 N N . PHE A 1 110 ? -5.492 18.094 -0.49 1 97.12 110 PHE A N 1
ATOM 848 C CA . PHE A 1 110 ? -6.062 18.859 0.607 1 97.12 110 PHE A CA 1
ATOM 849 C C . PHE A 1 110 ? -4.973 19.641 1.346 1 97.12 110 PHE A C 1
ATOM 851 O O . PHE A 1 110 ? -5.152 20.812 1.668 1 97.12 110 PHE A O 1
ATOM 858 N N . ALA A 1 111 ? -3.883 19 1.606 1 95.19 111 ALA A N 1
ATOM 859 C CA . ALA A 1 111 ? -2.766 19.656 2.268 1 95.19 111 ALA A CA 1
ATOM 860 C C . ALA A 1 111 ? -2.297 20.875 1.461 1 95.19 111 ALA A C 1
ATOM 862 O O . ALA A 1 111 ? -1.946 21.906 2.031 1 95.19 111 ALA A O 1
ATOM 863 N N . ALA A 1 112 ? -2.326 20.75 0.141 1 94 112 ALA A N 1
ATOM 864 C CA . ALA A 1 112 ? -1.852 21.812 -0.74 1 94 112 ALA A CA 1
ATOM 865 C C . ALA A 1 112 ? -2.859 22.969 -0.812 1 94 112 ALA A C 1
ATOM 867 O O . ALA A 1 112 ? -2.48 24.109 -1.018 1 94 112 ALA A O 1
ATOM 868 N N . LEU A 1 113 ? -4.098 22.672 -0.575 1 94.81 113 LEU A N 1
ATOM 869 C CA . LEU A 1 113 ? -5.133 23.641 -0.936 1 94.81 113 LEU A CA 1
ATOM 870 C C . LEU A 1 113 ? -5.777 24.234 0.311 1 94.81 113 LEU A C 1
ATOM 872 O O . LEU A 1 113 ? -6.242 25.375 0.289 1 94.81 113 LEU A O 1
ATOM 876 N N . ALA A 1 114 ? -5.836 23.531 1.408 1 92.81 114 ALA A N 1
ATOM 877 C CA . ALA A 1 114 ? -6.664 23.891 2.555 1 92.81 114 ALA A CA 1
ATOM 878 C C . ALA A 1 114 ? -6.066 25.078 3.309 1 92.81 114 ALA A C 1
ATOM 880 O O . ALA A 1 114 ? -4.844 25.266 3.32 1 92.81 114 ALA A O 1
ATOM 881 N N . PRO A 1 115 ? -6.914 25.859 3.885 1 90.25 115 PRO A N 1
ATOM 882 C CA . PRO A 1 115 ? -6.383 26.844 4.82 1 90.25 115 PRO A CA 1
ATOM 883 C C . PRO A 1 115 ? -5.633 26.219 5.988 1 90.25 115 PRO A C 1
ATOM 885 O O . PRO A 1 115 ? -5.922 25.078 6.371 1 90.25 115 PRO A O 1
ATOM 888 N N . PRO A 1 116 ? -4.699 26.938 6.492 1 89.75 116 PRO A N 1
ATOM 889 C CA . PRO A 1 116 ? -3.84 26.391 7.547 1 89.75 116 PRO A CA 1
ATOM 890 C C . PRO A 1 116 ? -4.637 25.812 8.711 1 89.75 116 PRO A C 1
ATOM 892 O O . PRO A 1 116 ? -4.242 24.781 9.281 1 89.75 116 PRO A O 1
ATOM 895 N N . GLN A 1 117 ? -5.82 26.375 9.008 1 88.31 117 GLN A N 1
ATOM 896 C CA . GLN A 1 117 ? -6.578 25.969 10.18 1 88.31 117 GLN A CA 1
ATOM 897 C C . GLN A 1 117 ? -7.199 24.594 9.977 1 88.31 117 GLN A C 1
ATOM 899 O O . GLN A 1 117 ? -7.621 23.953 10.945 1 88.31 117 GLN A O 1
ATOM 904 N N . TRP A 1 118 ? -7.234 24.141 8.75 1 91.94 118 TRP A N 1
ATOM 905 C CA . TRP A 1 118 ? -7.875 22.859 8.469 1 91.94 118 TRP A CA 1
ATOM 906 C C . TRP A 1 118 ? -6.836 21.734 8.367 1 91.94 118 TRP A C 1
ATOM 908 O O . TRP A 1 118 ? -7.191 20.562 8.273 1 91.94 118 TRP A O 1
ATOM 918 N N . LEU A 1 119 ? -5.586 22.062 8.445 1 92.94 119 LEU A N 1
ATOM 919 C CA . LEU A 1 119 ? -4.539 21.078 8.18 1 92.94 119 LEU A CA 1
ATOM 920 C C . LEU A 1 119 ? -4.496 20.016 9.273 1 92.94 119 LEU A C 1
ATOM 922 O O . LEU A 1 119 ? -3.963 18.922 9.062 1 92.94 119 LEU A O 1
ATOM 926 N N . VAL A 1 120 ? -5.09 20.312 10.375 1 92.75 120 VAL A N 1
ATOM 927 C CA . VAL A 1 120 ? -5.164 19.344 11.469 1 92.75 120 VAL A CA 1
ATOM 928 C C . VAL A 1 120 ? -6.016 18.156 11.047 1 92.75 120 VAL A C 1
ATOM 930 O O . VAL A 1 120 ? -5.918 17.078 11.633 1 92.75 120 VAL A O 1
ATOM 933 N N . LEU A 1 121 ? -6.789 18.328 10.047 1 95.06 121 LEU A N 1
ATOM 934 C CA . LEU A 1 121 ? -7.66 17.266 9.57 1 95.06 121 LEU A CA 1
ATOM 935 C C . LEU A 1 121 ? -6.855 16.172 8.867 1 95.06 121 LEU A C 1
ATOM 937 O O . LEU A 1 121 ? -7.32 15.039 8.727 1 95.06 121 LEU A O 1
ATOM 941 N N . VAL A 1 122 ? -5.656 16.484 8.414 1 96 122 VAL A N 1
ATOM 942 C CA . VAL A 1 122 ? -4.84 15.5 7.715 1 96 122 VAL A CA 1
ATOM 943 C C . VAL A 1 122 ? -4.484 14.359 8.664 1 96 122 VAL A C 1
ATOM 945 O O . VAL A 1 122 ? -4.82 13.203 8.414 1 96 122 VAL A O 1
ATOM 948 N N . PRO A 1 123 ? -3.904 14.641 9.859 1 95.69 123 PRO A N 1
ATOM 949 C CA . PRO A 1 123 ? -3.67 13.539 10.789 1 95.69 123 PRO A CA 1
ATOM 950 C C . PRO A 1 123 ? -4.965 12.945 11.344 1 95.69 123 PRO A C 1
ATOM 952 O O . PRO A 1 123 ? -5.059 11.734 11.539 1 95.69 123 PRO A O 1
ATOM 955 N N . ALA A 1 124 ? -5.934 13.719 11.578 1 96.69 124 ALA A N 1
ATOM 956 C CA . ALA A 1 124 ? -7.184 13.234 12.164 1 96.69 124 ALA A CA 1
ATOM 957 C C . ALA A 1 124 ? -7.871 12.234 11.242 1 96.69 124 ALA A C 1
ATOM 959 O O . ALA A 1 124 ? -8.289 11.164 11.68 1 96.69 124 ALA A O 1
ATOM 960 N N . TYR A 1 125 ? -7.996 12.602 9.984 1 98.44 125 TYR A N 1
ATOM 961 C CA . TYR A 1 125 ? -8.672 11.727 9.031 1 98.44 125 TYR A CA 1
ATOM 962 C C . TYR A 1 125 ? -7.809 10.508 8.711 1 98.44 125 TYR A C 1
ATOM 964 O O . TYR A 1 125 ? -8.328 9.445 8.359 1 98.44 125 TYR A O 1
ATOM 972 N N . THR A 1 126 ? -6.469 10.641 8.797 1 98.62 126 THR A N 1
ATOM 973 C CA . THR A 1 126 ? -5.598 9.477 8.68 1 98.62 126 THR A CA 1
ATOM 974 C C . THR A 1 126 ? -5.863 8.484 9.812 1 98.62 126 THR A C 1
ATOM 976 O O . THR A 1 126 ? -5.922 7.273 9.578 1 98.62 126 THR A O 1
ATOM 979 N N . LEU A 1 127 ? -6.098 8.992 10.977 1 98.44 127 LEU A N 1
ATOM 980 C CA . LEU A 1 127 ? -6.379 8.117 12.109 1 98.44 127 LEU A CA 1
ATOM 981 C C . LEU A 1 127 ? -7.746 7.457 11.953 1 98.44 127 LEU A C 1
ATOM 983 O O . LEU A 1 127 ? -7.922 6.293 12.328 1 98.44 127 LEU A O 1
ATOM 987 N N . LEU A 1 128 ? -8.68 8.172 11.453 1 98.81 128 LEU A N 1
ATOM 988 C CA . LEU A 1 128 ? -9.961 7.559 11.141 1 98.81 128 LEU A CA 1
ATOM 989 C C . LEU A 1 128 ? -9.805 6.477 10.07 1 98.81 128 LEU A C 1
ATOM 991 O O . LEU A 1 128 ? -10.445 5.43 10.141 1 98.81 128 LEU A O 1
ATOM 995 N N . PHE A 1 129 ? -9.008 6.754 9.07 1 98.88 129 PHE A N 1
ATOM 996 C CA . PHE A 1 129 ? -8.695 5.77 8.047 1 98.88 129 PHE A CA 1
ATOM 997 C C . PHE A 1 129 ? -8.18 4.48 8.672 1 98.88 129 PHE A C 1
ATOM 999 O O . PHE A 1 129 ? -8.672 3.393 8.367 1 98.88 129 PHE A O 1
ATOM 1006 N N . VAL A 1 130 ? -7.215 4.586 9.578 1 98.88 130 VAL A N 1
ATOM 1007 C CA . VAL A 1 130 ? -6.609 3.422 10.219 1 98.88 130 VAL A CA 1
ATOM 1008 C C . VAL A 1 130 ? -7.664 2.68 11.039 1 98.88 130 VAL A C 1
ATOM 1010 O O . VAL A 1 130 ? -7.793 1.457 10.93 1 98.88 130 VAL A O 1
ATOM 1013 N N . ALA A 1 131 ? -8.438 3.408 11.805 1 98.81 131 ALA A N 1
ATOM 1014 C CA . ALA A 1 131 ? -9.492 2.787 12.602 1 98.81 131 ALA A CA 1
ATOM 1015 C C . ALA A 1 131 ? -10.508 2.078 11.703 1 98.81 131 ALA A C 1
ATOM 1017 O O . ALA A 1 131 ? -10.945 0.968 12.016 1 98.81 131 ALA A O 1
ATOM 1018 N N . GLY A 1 132 ? -10.867 2.746 10.672 1 98.81 132 GLY A N 1
ATOM 1019 C CA . GLY A 1 132 ? -11.797 2.156 9.711 1 98.81 132 GLY A CA 1
ATOM 1020 C C . GLY A 1 132 ? -11.273 0.878 9.086 1 98.81 132 GLY A C 1
ATOM 1021 O O . GLY A 1 132 ? -12.008 -0.105 8.961 1 98.81 132 GLY A O 1
ATOM 1022 N N . ARG A 1 133 ? -9.992 0.872 8.695 1 98.81 133 ARG A N 1
ATOM 1023 C CA . ARG A 1 133 ? -9.391 -0.314 8.094 1 98.81 133 ARG A CA 1
ATOM 1024 C C . ARG A 1 133 ? -9.375 -1.48 9.078 1 98.81 133 ARG A C 1
ATOM 1026 O O . ARG A 1 133 ? -9.648 -2.623 8.695 1 98.81 133 ARG A O 1
ATOM 1033 N N . VAL A 1 134 ? -9.07 -1.205 10.32 1 98.69 134 VAL A N 1
ATOM 1034 C CA . VAL A 1 134 ? -9.039 -2.248 11.344 1 98.69 134 VAL A CA 1
ATOM 1035 C C . VAL A 1 134 ? -10.43 -2.84 11.516 1 98.69 134 VAL A C 1
ATOM 1037 O O . VAL A 1 134 ? -10.602 -4.062 11.516 1 98.69 134 VAL A O 1
ATOM 1040 N N . LEU A 1 135 ? -11.398 -1.976 11.602 1 98.56 135 LEU A N 1
ATOM 1041 C CA . LEU A 1 135 ? -12.773 -2.418 11.789 1 98.56 135 LEU A CA 1
ATOM 1042 C C . LEU A 1 135 ? -13.273 -3.17 10.555 1 98.56 135 LEU A C 1
ATOM 1044 O O . LEU A 1 135 ? -13.93 -4.207 10.68 1 98.56 135 LEU A O 1
ATOM 1048 N N . PHE A 1 136 ? -13 -2.684 9.43 1 98.5 136 PHE A N 1
ATOM 1049 C CA . PHE A 1 136 ? -13.406 -3.309 8.172 1 98.5 136 PHE A CA 1
ATOM 1050 C C . PHE A 1 136 ? -12.875 -4.734 8.086 1 98.5 136 PHE A C 1
ATOM 1052 O O . PHE A 1 136 ? -13.625 -5.668 7.797 1 98.5 136 PHE A O 1
ATOM 1059 N N . VAL A 1 137 ? -11.602 -4.902 8.367 1 97.38 137 VAL A N 1
ATOM 1060 C CA . VAL A 1 137 ? -10.969 -6.215 8.273 1 97.38 137 VAL A CA 1
ATOM 1061 C C . VAL A 1 137 ? -11.539 -7.145 9.336 1 97.38 137 VAL A C 1
ATOM 1063 O O . VAL A 1 137 ? -11.836 -8.312 9.062 1 97.38 137 VAL A O 1
ATOM 1066 N N . ALA A 1 138 ? -11.742 -6.668 10.523 1 97.69 138 ALA A N 1
ATOM 1067 C CA . ALA A 1 138 ? -12.211 -7.473 11.648 1 97.69 138 ALA A CA 1
ATOM 1068 C C . ALA A 1 138 ? -13.617 -8 11.398 1 97.69 138 ALA A C 1
ATOM 1070 O O . ALA A 1 138 ? -13.977 -9.086 11.867 1 97.69 138 ALA A O 1
ATOM 1071 N N . LEU A 1 139 ? -14.344 -7.246 10.57 1 97.31 139 LEU A N 1
ATOM 1072 C CA . LEU A 1 139 ? -15.758 -7.594 10.477 1 97.31 139 LEU A CA 1
ATOM 1073 C C . LEU A 1 139 ? -16.125 -7.992 9.047 1 97.31 139 LEU A C 1
ATOM 1075 O O . LEU A 1 139 ? -17.297 -8.234 8.75 1 97.31 139 LEU A O 1
ATOM 1079 N N . TYR A 1 140 ? -15.18 -8.148 8.211 1 96.38 140 TYR A N 1
ATOM 1080 C CA . TYR A 1 140 ? -15.398 -8.398 6.789 1 96.38 140 TYR A CA 1
ATOM 1081 C C . TYR A 1 140 ? -16.156 -9.711 6.574 1 96.38 140 TYR A C 1
ATOM 1083 O O . TYR A 1 140 ? -17.094 -9.773 5.777 1 96.38 140 TYR A O 1
ATOM 1091 N N . GLN A 1 141 ? -15.836 -10.695 7.332 1 94.81 141 GLN A N 1
ATOM 1092 C CA . GLN A 1 141 ? -16.359 -12.031 7.094 1 94.81 141 GLN A CA 1
ATOM 1093 C C . GLN A 1 141 ? -17.781 -12.164 7.613 1 94.81 141 GLN A C 1
ATOM 1095 O O . GLN A 1 141 ? -18.469 -13.148 7.312 1 94.81 141 GLN A O 1
ATOM 1100 N N . HIS A 1 142 ? -18.234 -11.172 8.297 1 95.56 142 HIS A N 1
ATOM 1101 C CA . HIS A 1 142 ? -19.562 -11.266 8.914 1 95.56 142 HIS A CA 1
ATOM 1102 C C . HIS A 1 142 ? -20.625 -10.609 8.039 1 95.56 142 HIS A C 1
ATOM 1104 O O . HIS A 1 142 ? -21.766 -10.438 8.469 1 95.56 142 HIS A O 1
ATOM 1110 N N . GLY A 1 143 ? -20.25 -10.125 6.887 1 93.56 143 GLY A N 1
ATOM 1111 C CA . GLY A 1 143 ? -21.234 -9.656 5.93 1 93.56 143 GLY A CA 1
ATOM 1112 C C . GLY A 1 143 ? -21.266 -8.148 5.789 1 93.56 143 GLY A C 1
ATOM 1113 O O . GLY A 1 143 ? -20.547 -7.441 6.492 1 93.56 143 GLY A O 1
ATOM 1114 N N . ALA A 1 144 ? -22.156 -7.66 4.93 1 94.12 144 ALA A N 1
ATOM 1115 C CA . ALA A 1 144 ? -22.172 -6.266 4.492 1 94.12 144 ALA A CA 1
ATOM 1116 C C . ALA A 1 144 ? -22.531 -5.336 5.648 1 94.12 144 ALA A C 1
ATOM 1118 O O . ALA A 1 144 ? -21.859 -4.328 5.875 1 94.12 144 ALA A O 1
ATOM 1119 N N . PRO A 1 145 ? -23.531 -5.637 6.434 1 94.5 145 PRO A N 1
ATOM 1120 C CA . PRO A 1 145 ? -23.859 -4.727 7.535 1 94.5 145 PRO A CA 1
ATOM 1121 C C . PRO A 1 145 ? -22.719 -4.602 8.555 1 94.5 145 PRO A C 1
ATOM 1123 O O . PRO A 1 145 ? -22.484 -3.516 9.086 1 94.5 145 PRO A O 1
ATOM 1126 N N . ALA A 1 146 ? -22.062 -5.699 8.742 1 96.56 146 ALA A N 1
ATOM 1127 C CA . ALA A 1 146 ? -21.031 -5.73 9.773 1 96.56 146 ALA A CA 1
ATOM 1128 C C . ALA A 1 146 ? -19.812 -4.914 9.352 1 96.56 146 ALA A C 1
ATOM 1130 O O . ALA A 1 146 ? -19.188 -4.23 10.172 1 96.56 146 ALA A O 1
ATOM 1131 N N . ARG A 1 147 ? -19.438 -4.953 8.062 1 96.94 147 ARG A N 1
ATOM 1132 C CA . ARG A 1 147 ? -18.219 -4.285 7.637 1 96.94 147 ARG A CA 1
ATOM 1133 C C . ARG A 1 147 ? -18.5 -2.844 7.219 1 96.94 147 ARG A C 1
ATOM 1135 O O . ARG A 1 147 ? -17.562 -2.057 7.023 1 96.94 147 ARG A O 1
ATOM 1142 N N . ALA A 1 148 ? -19.719 -2.447 7.164 1 96.44 148 ALA A N 1
ATOM 1143 C CA . ALA A 1 148 ? -20.125 -1.146 6.637 1 96.44 148 ALA A CA 1
ATOM 1144 C C . ALA A 1 148 ? -19.531 -0.012 7.477 1 96.44 148 ALA A C 1
ATOM 1146 O O . ALA A 1 148 ? -19.031 0.97 6.93 1 96.44 148 ALA A O 1
ATOM 1147 N N . PRO A 1 149 ? -19.625 -0.107 8.812 1 97.75 149 PRO A N 1
ATOM 1148 C CA . PRO A 1 149 ? -19.047 0.993 9.586 1 97.75 149 PRO A CA 1
ATOM 1149 C C . PRO A 1 149 ? -17.547 1.187 9.305 1 97.75 149 PRO A C 1
ATOM 1151 O O . PRO A 1 149 ? -17.078 2.322 9.211 1 97.75 149 PRO A O 1
ATOM 1154 N N . GLY A 1 150 ? -16.828 0.11 9.172 1 98.56 150 GLY A N 1
ATOM 1155 C CA . GLY A 1 150 ? -15.406 0.205 8.867 1 98.56 150 GLY A CA 1
ATOM 1156 C C . GLY A 1 150 ? -15.133 0.808 7.5 1 98.56 150 GLY A C 1
ATOM 1157 O O . GLY A 1 150 ? -14.25 1.656 7.359 1 98.56 150 GLY A O 1
ATOM 1158 N N . PHE A 1 151 ? -15.906 0.406 6.574 1 98.44 151 PHE A N 1
ATOM 1159 C CA . PHE A 1 151 ? -15.773 0.964 5.234 1 98.44 151 PHE A CA 1
ATOM 1160 C C . PHE A 1 151 ? -16.078 2.457 5.234 1 98.44 151 PHE A C 1
ATOM 1162 O O . PHE A 1 151 ? -15.328 3.248 4.66 1 98.44 151 PHE A O 1
ATOM 1169 N N . ALA A 1 152 ? -17.109 2.791 5.887 1 98.5 152 ALA A N 1
ATOM 1170 C CA . ALA A 1 152 ? -17.562 4.18 5.891 1 98.5 152 ALA A CA 1
ATOM 1171 C C . ALA A 1 152 ? -16.578 5.07 6.656 1 98.5 152 ALA A C 1
ATOM 1173 O O . ALA A 1 152 ? -16.312 6.199 6.25 1 98.5 152 ALA A O 1
ATOM 1174 N N . LEU A 1 153 ? -16.062 4.578 7.75 1 98.5 153 LEU A N 1
ATOM 1175 C CA . LEU A 1 153 ? -15.094 5.336 8.531 1 98.5 153 LEU A CA 1
ATOM 1176 C C . LEU A 1 153 ? -13.836 5.617 7.723 1 98.5 153 LEU A C 1
ATOM 1178 O O . LEU A 1 153 ? -13.164 6.625 7.934 1 98.5 153 LEU A O 1
ATOM 1182 N N . THR A 1 154 ? -13.578 4.77 6.797 1 98.44 154 THR A N 1
ATOM 1183 C CA . THR A 1 154 ? -12.438 4.926 5.895 1 98.44 154 THR A CA 1
ATOM 1184 C C . THR A 1 154 ? -12.766 5.914 4.777 1 98.44 154 THR A C 1
ATOM 1186 O O . THR A 1 154 ? -12.031 6.879 4.562 1 98.44 154 THR A O 1
ATOM 1189 N N . SER A 1 155 ? -13.891 5.734 4.133 1 98.62 155 SER A N 1
ATOM 1190 C CA . SER A 1 155 ? -14.164 6.359 2.844 1 98.62 155 SER A CA 1
ATOM 1191 C C . SER A 1 155 ? -14.789 7.738 3.021 1 98.62 155 SER A C 1
ATOM 1193 O O . SER A 1 155 ? -14.547 8.641 2.219 1 98.62 155 SER A O 1
ATOM 1195 N N . LEU A 1 156 ? -15.539 7.934 4.016 1 98.56 156 LEU A N 1
ATOM 1196 C CA . LEU A 1 156 ? -16.297 9.18 4.148 1 98.56 156 LEU A CA 1
ATOM 1197 C C . LEU A 1 156 ? -15.359 10.352 4.41 1 98.56 156 LEU A C 1
ATOM 1199 O O . LEU A 1 156 ? -15.484 11.406 3.777 1 98.56 156 LEU A O 1
ATOM 1203 N N . PRO A 1 157 ? -14.461 10.242 5.355 1 98.75 157 PRO A N 1
ATOM 1204 C CA . PRO A 1 157 ? -13.531 11.359 5.535 1 98.75 157 PRO A CA 1
ATOM 1205 C C . PRO A 1 157 ? -12.789 11.727 4.25 1 98.75 157 PRO A C 1
ATOM 1207 O O . PRO A 1 157 ? -12.625 12.906 3.938 1 98.75 157 PRO A O 1
ATOM 1210 N N . THR A 1 158 ? -12.359 10.758 3.508 1 98.81 158 THR A N 1
ATOM 1211 C CA . THR A 1 158 ? -11.672 10.984 2.244 1 98.81 158 THR A CA 1
ATOM 1212 C C . THR A 1 158 ? -12.586 11.688 1.245 1 98.81 158 THR A C 1
ATOM 1214 O O . THR A 1 158 ? -12.164 12.602 0.539 1 98.81 158 THR A O 1
ATOM 1217 N N . THR A 1 159 ? -13.805 11.266 1.189 1 98.69 159 THR A N 1
ATOM 1218 C CA . THR A 1 159 ? -14.789 11.859 0.289 1 98.69 159 THR A CA 1
ATOM 1219 C C . THR A 1 159 ? -15.008 13.328 0.635 1 98.69 159 THR A C 1
ATOM 1221 O O . THR A 1 159 ? -15.023 14.188 -0.251 1 98.69 159 THR A O 1
ATOM 1224 N N . VAL A 1 160 ? -15.125 13.633 1.884 1 98.12 160 VAL A N 1
ATOM 1225 C CA . VAL A 1 160 ? -15.32 15.008 2.332 1 98.12 160 VAL A CA 1
ATOM 1226 C C . VAL A 1 160 ? -14.117 15.852 1.936 1 98.12 160 VAL A C 1
ATOM 1228 O O . VAL A 1 160 ? -14.273 16.953 1.411 1 98.12 160 VAL A O 1
ATOM 1231 N N . MET A 1 161 ? -12.984 15.344 2.172 1 98.06 161 MET A N 1
ATOM 1232 C CA . MET A 1 161 ? -11.758 16.047 1.806 1 98.06 161 MET A CA 1
ATOM 1233 C C . MET A 1 161 ? -11.672 16.25 0.296 1 98.06 161 MET A C 1
ATOM 1235 O O . MET A 1 161 ? -11.219 17.281 -0.173 1 98.06 161 MET A O 1
ATOM 1239 N N . LEU A 1 162 ? -12.062 15.273 -0.463 1 98.62 162 LEU A N 1
ATOM 1240 C CA . LEU A 1 162 ? -12.031 15.359 -1.919 1 98.62 162 LEU A CA 1
ATOM 1241 C C . LEU A 1 162 ? -12.961 16.469 -2.414 1 98.62 162 LEU A C 1
ATOM 1243 O O . LEU A 1 162 ? -12.57 17.297 -3.234 1 98.62 162 LEU A O 1
ATOM 1247 N N . LEU A 1 163 ? -14.133 16.438 -1.915 1 97.88 163 LEU A N 1
ATOM 1248 C CA . LEU A 1 163 ? -15.102 17.453 -2.307 1 97.88 163 LEU A CA 1
ATOM 1249 C C . LEU A 1 163 ? -14.617 18.844 -1.915 1 97.88 163 LEU A C 1
ATOM 1251 O O . LEU A 1 163 ? -14.719 19.797 -2.705 1 97.88 163 LEU A O 1
ATOM 1255 N N . GLY A 1 164 ? -14.109 18.969 -0.684 1 97.19 164 GLY A N 1
ATOM 1256 C CA . GLY A 1 164 ? -13.516 20.234 -0.272 1 97.19 164 GLY A CA 1
ATOM 1257 C C . GLY A 1 164 ? -12.367 20.672 -1.159 1 97.19 164 GLY A C 1
ATOM 1258 O O . GLY A 1 164 ? -12.266 21.844 -1.527 1 97.19 164 GLY A O 1
ATOM 1259 N N . SER A 1 165 ? -11.555 19.797 -1.536 1 97.88 165 SER A N 1
ATOM 1260 C CA . SER A 1 165 ? -10.398 20.109 -2.379 1 97.88 165 SER A CA 1
ATOM 1261 C C . SER A 1 165 ? -10.836 20.547 -3.771 1 97.88 165 SER A C 1
ATOM 1263 O O . SER A 1 165 ? -10.25 21.469 -4.348 1 97.88 165 SER A O 1
ATOM 1265 N N . CYS A 1 166 ? -11.812 19.859 -4.336 1 97.44 166 CYS A N 1
ATOM 1266 C CA . CYS A 1 166 ? -12.336 20.266 -5.641 1 97.44 166 CYS A CA 1
ATOM 1267 C C . CYS A 1 166 ? -12.898 21.672 -5.598 1 97.44 166 CYS A C 1
ATOM 1269 O O . CYS A 1 166 ? -12.664 22.469 -6.512 1 97.44 166 CYS A O 1
ATOM 1271 N N . TRP A 1 167 ? -13.547 21.953 -4.551 1 96.5 167 TRP A N 1
ATOM 1272 C CA . TRP A 1 167 ? -14.109 23.297 -4.375 1 96.5 167 TRP A CA 1
ATOM 1273 C C . TRP A 1 167 ? -13.008 24.344 -4.273 1 96.5 167 TRP A C 1
ATOM 1275 O O . TRP A 1 167 ? -13.055 25.375 -4.941 1 96.5 167 TRP A O 1
ATOM 1285 N N . LEU A 1 168 ? -11.984 24.094 -3.461 1 95.62 168 LEU A N 1
ATOM 1286 C CA . LEU A 1 168 ? -10.875 25.016 -3.256 1 95.62 168 LEU A CA 1
ATOM 1287 C C . LEU A 1 168 ? -10.062 25.172 -4.535 1 95.62 168 LEU A C 1
ATOM 1289 O O . LEU A 1 168 ? -9.578 26.266 -4.828 1 95.62 168 LEU A O 1
ATOM 1293 N N . LEU A 1 169 ? -9.898 24.109 -5.25 1 96.19 169 LEU A N 1
ATOM 1294 C CA . LEU A 1 169 ? -9.164 24.156 -6.512 1 96.19 169 LEU A CA 1
ATOM 1295 C C . LEU A 1 169 ? -9.898 25.016 -7.535 1 96.19 169 LEU A C 1
ATOM 1297 O O . LEU A 1 169 ? -9.266 25.766 -8.281 1 96.19 169 LEU A O 1
ATOM 1301 N N . LEU A 1 170 ? -11.219 24.906 -7.551 1 94.31 170 LEU A N 1
ATOM 1302 C CA . LEU A 1 170 ? -12.023 25.719 -8.461 1 94.31 170 LEU A CA 1
ATOM 1303 C C . LEU A 1 170 ? -11.906 27.188 -8.109 1 94.31 170 LEU A C 1
ATOM 1305 O O . LEU A 1 170 ? -11.914 28.047 -8.992 1 94.31 170 LEU A O 1
ATOM 1309 N N . LYS A 1 171 ? -11.703 27.484 -6.879 1 92.56 171 LYS A N 1
ATOM 1310 C CA . LYS A 1 171 ? -11.602 28.875 -6.426 1 92.56 171 LYS A CA 1
ATOM 1311 C C . LYS A 1 171 ? -10.219 29.453 -6.715 1 92.56 171 LYS A C 1
ATOM 1313 O O . LYS A 1 171 ? -10.078 30.641 -6.961 1 92.56 171 LYS A O 1
ATOM 1318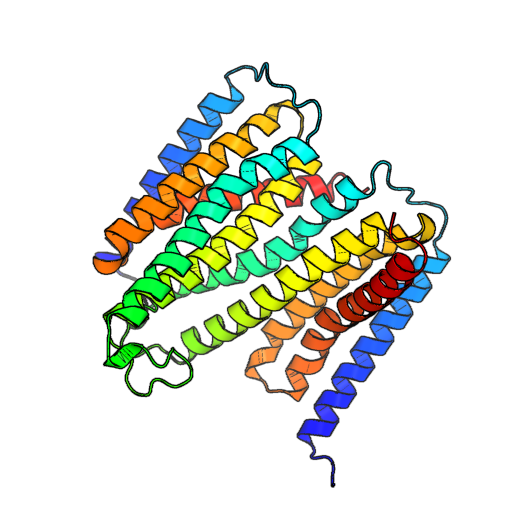 N N . ASP A 1 172 ? -9.125 28.562 -6.645 1 89.94 172 ASP A N 1
ATOM 1319 C CA . ASP A 1 172 ? -7.758 29 -6.895 1 89.94 172 ASP A CA 1
ATOM 1320 C C . ASP A 1 172 ? -6.957 27.938 -7.641 1 89.94 172 ASP A C 1
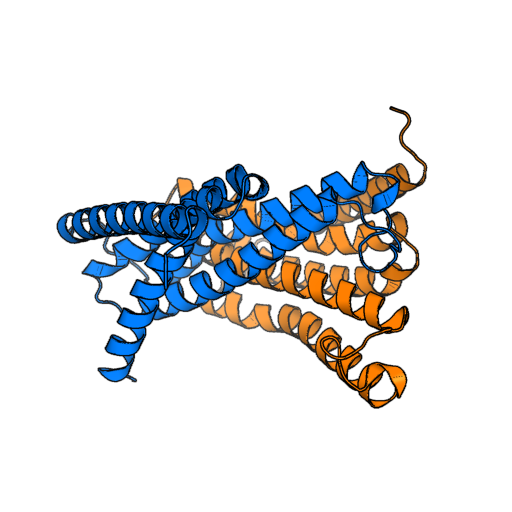ATOM 1322 O O . ASP A 1 172 ? -6.156 27.219 -7.039 1 89.94 172 ASP A O 1
ATOM 1326 N N . PRO A 1 173 ? -7.059 27.844 -8.922 1 86.38 173 PRO A N 1
ATOM 1327 C CA . PRO A 1 173 ? -6.41 26.766 -9.672 1 86.38 173 PRO A CA 1
ATOM 1328 C C . PRO A 1 173 ? -4.918 27.016 -9.891 1 86.38 173 PRO A C 1
ATOM 1330 O O . PRO A 1 173 ? -4.203 26.125 -10.367 1 86.38 173 PRO A O 1
ATOM 1333 N N . TRP A 1 174 ? -4.387 28.328 -9.383 1 75.62 174 TRP A N 1
ATOM 1334 C CA . TRP A 1 174 ? -2.982 28.656 -9.609 1 75.62 174 TRP A CA 1
ATOM 1335 C C . TRP A 1 174 ? -2.246 28.859 -8.289 1 75.62 174 TRP A C 1
ATOM 1337 O O . TRP A 1 174 ? -2.828 29.344 -7.316 1 75.62 174 TRP A O 1
ATOM 1347 N N . MET B 1 1 ? 6.188 -28.938 13.398 1 49.06 1 MET B N 1
ATOM 1348 C CA . MET B 1 1 ? 5.719 -29.047 12.023 1 49.06 1 MET B CA 1
ATOM 1349 C C . MET B 1 1 ? 6.891 -29.125 11.047 1 49.06 1 MET B C 1
ATOM 1351 O O . MET B 1 1 ? 7.867 -28.391 11.195 1 49.06 1 MET B O 1
ATOM 1355 N N . VAL B 1 2 ? 7.113 -30.156 10.406 1 65.19 2 VAL B N 1
ATOM 1356 C CA . VAL B 1 2 ? 8.25 -30.391 9.516 1 65.19 2 VAL B CA 1
ATOM 1357 C C . VAL B 1 2 ? 8.234 -29.375 8.375 1 65.19 2 VAL B C 1
ATOM 1359 O O . VAL B 1 2 ? 7.207 -29.188 7.711 1 65.19 2 VAL B O 1
ATOM 1362 N N . VAL B 1 3 ? 9.188 -28.469 8.383 1 72.56 3 VAL B N 1
ATOM 1363 C CA . VAL B 1 3 ? 9.367 -27.469 7.34 1 72.56 3 VAL B CA 1
ATOM 1364 C C . VAL B 1 3 ? 9.57 -28.141 5.992 1 72.56 3 VAL B C 1
ATOM 1366 O O . VAL B 1 3 ? 10.477 -28.969 5.844 1 72.56 3 VAL B O 1
ATOM 1369 N N . SER B 1 4 ? 8.68 -27.938 5.098 1 86.5 4 SER B N 1
ATOM 1370 C CA . SER B 1 4 ? 8.773 -28.531 3.768 1 86.5 4 SER B CA 1
ATOM 1371 C C . SER B 1 4 ? 9.953 -27.953 2.988 1 86.5 4 SER B C 1
ATOM 1373 O O . SER B 1 4 ? 10.539 -26.953 3.391 1 86.5 4 SER B O 1
ATOM 1375 N N . ARG B 1 5 ? 10.43 -28.688 1.989 1 87.12 5 ARG B N 1
ATOM 1376 C CA . ARG B 1 5 ? 11.508 -28.234 1.111 1 87.12 5 ARG B CA 1
ATOM 1377 C C . ARG B 1 5 ? 11.188 -26.859 0.517 1 87.12 5 ARG B C 1
ATOM 1379 O O . ARG B 1 5 ? 12.078 -26.016 0.374 1 87.12 5 ARG B O 1
ATOM 1386 N N . GLU B 1 6 ? 9.969 -26.672 0.143 1 89 6 GLU B N 1
ATOM 1387 C CA . GLU B 1 6 ? 9.539 -25.391 -0.4 1 89 6 GLU B CA 1
ATOM 1388 C C . GLU B 1 6 ? 9.664 -24.281 0.639 1 89 6 GLU B C 1
ATOM 1390 O O . GLU B 1 6 ? 10.156 -23.188 0.336 1 89 6 GLU B O 1
ATOM 1395 N N . GLN B 1 7 ? 9.32 -24.5 1.797 1 91 7 GLN B N 1
ATOM 1396 C CA . GLN B 1 7 ? 9.414 -23.531 2.873 1 91 7 GLN B CA 1
ATOM 1397 C C . GLN B 1 7 ? 10.875 -23.156 3.158 1 91 7 GLN B C 1
ATOM 1399 O O . GLN B 1 7 ? 11.195 -21.984 3.348 1 91 7 GLN B O 1
ATOM 1404 N N . PHE B 1 8 ? 11.641 -24.172 3.188 1 92.94 8 PHE B N 1
ATOM 1405 C CA . PHE B 1 8 ? 13.062 -23.922 3.42 1 92.94 8 PHE B CA 1
ATOM 1406 C C . PHE B 1 8 ? 13.648 -23.062 2.303 1 92.94 8 PHE B C 1
ATOM 1408 O O . PHE B 1 8 ? 14.461 -22.172 2.557 1 92.94 8 PHE B O 1
ATOM 1415 N N . GLY B 1 9 ? 13.352 -23.359 1.09 1 93.62 9 GLY B N 1
ATOM 1416 C CA . GLY B 1 9 ? 13.797 -22.547 -0.036 1 93.62 9 GLY B CA 1
ATOM 1417 C C . GLY B 1 9 ? 13.391 -21.094 0.074 1 93.62 9 GLY B C 1
ATOM 1418 O O . GLY B 1 9 ? 14.18 -20.188 -0.233 1 93.62 9 GLY B O 1
ATOM 1419 N N . VAL B 1 10 ? 12.227 -20.828 0.512 1 94.69 10 VAL B N 1
ATOM 1420 C CA . VAL B 1 10 ? 11.727 -19.469 0.689 1 94.69 10 VAL B CA 1
ATOM 1421 C C . VAL B 1 10 ? 12.539 -18.766 1.775 1 94.69 10 VAL B C 1
ATOM 1423 O O . VAL B 1 10 ? 12.984 -17.625 1.584 1 94.69 10 VAL B O 1
ATOM 1426 N N . VAL B 1 11 ? 12.758 -19.438 2.902 1 95.56 11 VAL B N 1
ATOM 1427 C CA . VAL B 1 11 ? 13.5 -18.859 4.016 1 95.56 11 VAL B CA 1
ATOM 1428 C C . VAL B 1 11 ? 14.922 -18.516 3.568 1 95.56 11 VAL B C 1
ATOM 1430 O O . VAL B 1 11 ? 15.453 -17.453 3.914 1 95.56 11 VAL B O 1
ATOM 1433 N N . ARG B 1 12 ? 15.445 -19.406 2.848 1 96.06 12 ARG B N 1
ATOM 1434 C CA . ARG B 1 12 ? 16.781 -19.156 2.328 1 96.06 12 ARG B CA 1
ATOM 1435 C C . ARG B 1 12 ? 16.812 -17.938 1.425 1 96.06 12 ARG B C 1
ATOM 1437 O O . ARG B 1 12 ? 17.719 -17.109 1.513 1 96.06 12 ARG B O 1
ATOM 1444 N N . GLY B 1 13 ? 15.875 -17.812 0.529 1 96.69 13 GLY B N 1
ATOM 1445 C CA . GLY B 1 13 ? 15.781 -16.656 -0.339 1 96.69 13 GLY B CA 1
ATOM 1446 C C . GLY B 1 13 ? 15.617 -15.344 0.423 1 96.69 13 GLY B C 1
ATOM 1447 O O . GLY B 1 13 ? 16.266 -14.352 0.101 1 96.69 13 GLY B O 1
ATOM 1448 N N . VAL B 1 14 ? 14.828 -15.398 1.451 1 97.12 14 VAL B N 1
ATOM 1449 C CA . VAL B 1 14 ? 14.594 -14.227 2.289 1 97.12 14 VAL B CA 1
ATOM 1450 C C . VAL B 1 14 ? 15.875 -13.859 3.027 1 97.12 14 VAL B C 1
ATOM 1452 O O . VAL B 1 14 ? 16.219 -12.68 3.139 1 97.12 14 VAL B O 1
ATOM 1455 N N . ALA B 1 15 ? 16.578 -14.867 3.508 1 98 15 ALA B N 1
ATOM 1456 C CA . ALA B 1 15 ? 17.828 -14.648 4.234 1 98 15 ALA B CA 1
ATOM 1457 C C . ALA B 1 15 ? 18.875 -13.984 3.342 1 98 15 ALA B C 1
ATOM 1459 O O . ALA B 1 15 ? 19.609 -13.094 3.781 1 98 15 ALA B O 1
ATOM 1460 N N . VAL B 1 16 ? 18.969 -14.422 2.168 1 97.81 16 VAL B N 1
ATOM 1461 C CA . VAL B 1 16 ? 19.906 -13.836 1.214 1 97.81 16 VAL B CA 1
ATOM 1462 C C . VAL B 1 16 ? 19.562 -12.367 0.985 1 97.81 16 VAL B C 1
ATOM 1464 O O . VAL B 1 16 ? 20.438 -11.5 1.02 1 97.81 16 VAL B O 1
ATOM 1467 N N . ALA B 1 17 ? 18.328 -12.07 0.762 1 98.5 17 ALA B N 1
ATOM 1468 C CA . ALA B 1 17 ? 17.891 -10.695 0.556 1 98.5 17 ALA B CA 1
ATOM 1469 C C . ALA B 1 17 ? 18.156 -9.836 1.787 1 98.5 17 ALA B C 1
ATOM 1471 O O . ALA B 1 17 ? 18.562 -8.68 1.666 1 98.5 17 ALA B O 1
ATOM 1472 N N . ALA B 1 18 ? 17.938 -10.438 2.951 1 98.56 18 ALA B N 1
ATOM 1473 C CA . ALA B 1 18 ? 18.203 -9.727 4.199 1 98.56 18 ALA B CA 1
ATOM 1474 C C . ALA B 1 18 ? 19.688 -9.375 4.332 1 98.56 18 ALA B C 1
ATOM 1476 O O . ALA B 1 18 ? 20.031 -8.281 4.793 1 98.56 18 ALA B O 1
ATOM 1477 N N . ALA B 1 19 ? 20.484 -10.281 3.98 1 98.62 19 ALA B N 1
ATOM 1478 C CA . ALA B 1 19 ? 21.922 -10.031 4.027 1 98.62 19 ALA B CA 1
ATOM 1479 C C . ALA B 1 19 ? 22.312 -8.898 3.076 1 98.62 19 ALA B C 1
ATOM 1481 O O . ALA B 1 19 ? 23.109 -8.031 3.432 1 98.62 19 ALA B O 1
ATOM 1482 N N . VAL B 1 20 ? 21.797 -8.883 1.89 1 98.62 20 VAL B N 1
ATOM 1483 C CA . VAL B 1 20 ? 22.062 -7.82 0.922 1 98.62 20 VAL B CA 1
ATOM 1484 C C . VAL B 1 20 ? 21.562 -6.484 1.474 1 98.62 20 VAL B C 1
ATOM 1486 O O . VAL B 1 20 ? 22.281 -5.477 1.396 1 98.62 20 VAL B O 1
ATOM 1489 N N . LEU B 1 21 ? 20.406 -6.488 2.045 1 98.62 21 LEU B N 1
ATOM 1490 C CA . LEU B 1 21 ? 19.844 -5.281 2.645 1 98.62 21 LEU B CA 1
ATOM 1491 C C . LEU B 1 21 ? 20.766 -4.742 3.74 1 98.62 21 LEU B C 1
ATOM 1493 O O . LEU B 1 21 ? 21.047 -3.545 3.779 1 98.62 21 LEU B O 1
ATOM 1497 N N . LEU B 1 22 ? 21.188 -5.652 4.594 1 98.12 22 LEU B N 1
ATOM 1498 C CA . LEU B 1 22 ? 22.062 -5.25 5.688 1 98.12 22 LEU B CA 1
ATOM 1499 C C . LEU B 1 22 ? 23.375 -4.668 5.152 1 98.12 22 LEU B C 1
ATOM 1501 O O . LEU B 1 22 ? 23.859 -3.648 5.652 1 98.12 22 LEU B O 1
ATOM 1505 N N . GLY B 1 23 ? 23.922 -5.316 4.227 1 98.06 23 GLY B N 1
ATOM 1506 C CA . GLY B 1 23 ? 25.156 -4.824 3.623 1 98.06 23 GLY B CA 1
ATOM 1507 C C . GLY B 1 23 ? 25 -3.465 2.973 1 98.06 23 GLY B C 1
ATOM 1508 O O . GLY B 1 23 ? 25.828 -2.57 3.189 1 98.06 23 GLY B O 1
ATOM 1509 N N . VAL B 1 24 ? 23.953 -3.225 2.154 1 97.56 24 VAL B N 1
ATOM 1510 C CA . VAL B 1 24 ? 23.703 -1.963 1.466 1 97.56 24 VAL B CA 1
ATOM 1511 C C . VAL B 1 24 ? 23.438 -0.86 2.488 1 97.56 24 VAL B C 1
ATOM 1513 O O . VAL B 1 24 ? 23.938 0.255 2.354 1 97.56 24 VAL B O 1
ATOM 1516 N N . THR B 1 25 ? 22.656 -1.178 3.504 1 96.94 25 THR B N 1
ATOM 1517 C CA . THR B 1 25 ? 22.344 -0.196 4.539 1 96.94 25 THR B CA 1
ATOM 1518 C C . THR B 1 25 ? 23.609 0.233 5.273 1 96.94 25 THR B C 1
ATOM 1520 O O . THR B 1 25 ? 23.844 1.427 5.473 1 96.94 25 THR B O 1
ATOM 1523 N N . ALA B 1 26 ? 24.406 -0.754 5.688 1 95.31 26 ALA B N 1
ATOM 1524 C CA . ALA B 1 26 ? 25.656 -0.457 6.383 1 95.31 26 ALA B CA 1
ATOM 1525 C C . ALA B 1 26 ? 26.578 0.39 5.512 1 95.31 26 ALA B C 1
ATOM 1527 O O . ALA B 1 26 ? 27.156 1.371 5.98 1 95.31 26 ALA B O 1
ATOM 1528 N N . TYR B 1 27 ? 26.719 0.042 4.316 1 94.62 27 TYR B N 1
ATOM 1529 C CA . TYR B 1 27 ? 27.547 0.792 3.391 1 94.62 27 TYR B CA 1
ATOM 1530 C C . TYR B 1 27 ? 27.078 2.238 3.275 1 94.62 27 TYR B C 1
ATOM 1532 O O . TYR B 1 27 ? 27.891 3.168 3.369 1 94.62 27 TYR B O 1
ATOM 1540 N N . CYS B 1 28 ? 25.812 2.484 3.064 1 92.88 28 CYS B N 1
ATOM 1541 C CA . CYS B 1 28 ? 25.25 3.82 2.879 1 92.88 28 CYS B CA 1
ATOM 1542 C C . CYS B 1 28 ? 25.438 4.668 4.133 1 92.88 28 CYS B C 1
ATOM 1544 O O . CYS B 1 28 ? 25.812 5.84 4.043 1 92.88 28 CYS B O 1
ATOM 1546 N N . LEU B 1 29 ? 25.234 4.047 5.254 1 88.5 29 LEU B N 1
ATOM 1547 C CA . LEU B 1 29 ? 25.266 4.812 6.496 1 88.5 29 LEU B CA 1
ATOM 1548 C C . LEU B 1 29 ? 26.703 5.137 6.895 1 88.5 29 LEU B C 1
ATOM 1550 O O . LEU B 1 29 ? 26.938 6.078 7.656 1 88.5 29 LEU B O 1
ATOM 1554 N N . THR B 1 30 ? 27.672 4.402 6.383 1 86.75 30 THR B N 1
ATOM 1555 C CA . THR B 1 30 ? 29.078 4.676 6.711 1 86.75 30 THR B CA 1
ATOM 1556 C C . THR B 1 30 ? 29.672 5.676 5.727 1 86.75 30 THR B C 1
ATOM 1558 O O . THR B 1 30 ? 30.719 6.27 5.996 1 86.75 30 THR B O 1
ATOM 1561 N N . GLN B 1 31 ? 29.203 5.711 4.492 1 76.94 31 GLN B N 1
ATOM 1562 C CA . GLN B 1 31 ? 29.75 6.625 3.5 1 76.94 31 GLN B CA 1
ATOM 1563 C C . GLN B 1 31 ? 29.438 8.078 3.852 1 76.94 31 GLN B C 1
ATOM 1565 O O . GLN B 1 31 ? 29.969 9 3.238 1 76.94 31 GLN B O 1
ATOM 1570 N N . GLN B 1 32 ? 29.547 8.484 5.172 1 60 32 GLN B N 1
ATOM 1571 C CA . GLN B 1 32 ? 29.328 9.875 5.555 1 60 32 GLN B CA 1
ATOM 1572 C C . GLN B 1 32 ? 28.656 10.656 4.434 1 60 32 GLN B C 1
ATOM 1574 O O . GLN B 1 32 ? 29.188 10.781 3.336 1 60 32 GLN B O 1
ATOM 1579 N N . ALA B 1 33 ? 27.406 10.445 4.25 1 53.41 33 ALA B N 1
ATOM 1580 C CA . ALA B 1 33 ? 26.547 11.016 3.215 1 53.41 33 ALA B CA 1
ATOM 1581 C C . ALA B 1 33 ? 26.781 12.516 3.068 1 53.41 33 ALA B C 1
ATOM 1583 O O . ALA B 1 33 ? 26.578 13.273 4.016 1 53.41 33 ALA B O 1
ATOM 1584 N N . ALA B 1 34 ? 27.719 12.977 2.406 1 52.72 34 ALA B N 1
ATOM 1585 C CA . ALA B 1 34 ? 27.969 14.195 1.639 1 52.72 34 ALA B CA 1
ATOM 1586 C C . ALA B 1 34 ? 26.688 14.688 0.972 1 52.72 34 ALA B C 1
ATOM 1588 O O . ALA B 1 34 ? 26.609 15.828 0.506 1 52.72 34 ALA B O 1
ATOM 1589 N N . TYR B 1 35 ? 25.75 13.805 0.86 1 54.53 35 TYR B N 1
ATOM 1590 C CA . TYR B 1 35 ? 24.656 14.266 0.016 1 54.53 35 TYR B CA 1
ATOM 1591 C C . TYR B 1 35 ? 23.5 14.805 0.86 1 54.53 35 TYR B C 1
ATOM 1593 O O . TYR B 1 35 ? 22.875 14.055 1.615 1 54.53 35 TYR B O 1
ATOM 1601 N N . GLU B 1 36 ? 23.641 15.914 1.291 1 63.5 36 GLU B N 1
ATOM 1602 C CA . GLU B 1 36 ? 22.484 16.547 1.938 1 63.5 36 GLU B CA 1
ATOM 1603 C C . GLU B 1 36 ? 21.5 17.078 0.908 1 63.5 36 GLU B C 1
ATOM 1605 O O . GLU B 1 36 ? 21.797 18.047 0.189 1 63.5 36 GLU B O 1
ATOM 1610 N N . PRO B 1 37 ? 20.422 16.266 0.727 1 66.94 37 PRO B N 1
ATOM 1611 C CA . PRO B 1 37 ? 19.469 16.781 -0.255 1 66.94 37 PRO B CA 1
ATOM 1612 C C . PRO B 1 37 ? 18.906 18.141 0.14 1 66.94 37 PRO B C 1
ATOM 1614 O O . PRO B 1 37 ? 18.688 18.406 1.326 1 66.94 37 PRO B O 1
ATOM 1617 N N . LYS B 1 38 ? 18.984 19.078 -0.771 1 71.62 38 LYS B N 1
ATOM 1618 C CA . LYS B 1 38 ? 18.469 20.422 -0.607 1 71.62 38 LYS B CA 1
ATOM 1619 C C . LYS B 1 38 ? 16.969 20.406 -0.309 1 71.62 38 LYS B C 1
ATOM 1621 O O . LYS B 1 38 ? 16.484 21.188 0.509 1 71.62 38 LYS B O 1
ATOM 1626 N N . ASP B 1 39 ? 16.359 19.359 -0.999 1 90.06 39 ASP B N 1
ATOM 1627 C CA . ASP B 1 39 ? 14.906 19.297 -0.948 1 90.06 39 ASP B CA 1
ATOM 1628 C C . ASP B 1 39 ? 14.43 17.859 -0.822 1 90.06 39 ASP B C 1
ATOM 1630 O O . ASP B 1 39 ? 14.5 17.078 -1.781 1 90.06 39 ASP B O 1
ATOM 1634 N N . ARG B 1 40 ? 14.023 17.453 0.323 1 92.38 40 ARG B N 1
ATOM 1635 C CA . ARG B 1 40 ? 13.602 16.078 0.635 1 92.38 40 ARG B CA 1
ATOM 1636 C C . ARG B 1 40 ? 12.406 15.672 -0.22 1 92.38 40 ARG B C 1
ATOM 1638 O O . ARG B 1 40 ? 12.305 14.516 -0.634 1 92.38 40 ARG B O 1
ATOM 1645 N N . LEU B 1 41 ? 11.594 16.594 -0.493 1 92.06 41 LEU B N 1
ATOM 1646 C CA . LEU B 1 41 ? 10.438 16.328 -1.339 1 92.06 41 LEU B CA 1
ATOM 1647 C C . LEU B 1 41 ? 10.867 16.016 -2.77 1 92.06 41 LEU B C 1
ATOM 1649 O O . LEU B 1 41 ? 10.359 15.078 -3.385 1 92.06 41 LEU B O 1
ATOM 1653 N N . MET B 1 42 ? 11.727 16.812 -3.258 1 93.44 42 MET B N 1
ATOM 1654 C CA . MET B 1 42 ? 12.211 16.609 -4.625 1 93.44 42 MET B CA 1
ATOM 1655 C C . MET B 1 42 ? 12.961 15.297 -4.754 1 93.44 42 MET B C 1
ATOM 1657 O O . MET B 1 42 ? 12.844 14.609 -5.773 1 93.44 42 MET B O 1
ATOM 1661 N N . LEU B 1 43 ? 13.719 14.992 -3.719 1 94.44 43 LEU B N 1
ATOM 1662 C CA . LEU B 1 43 ? 14.398 13.703 -3.707 1 94.44 43 LEU B CA 1
ATOM 1663 C C . LEU B 1 43 ? 13.406 12.555 -3.836 1 94.44 43 LEU B C 1
ATOM 1665 O O . LEU B 1 43 ? 13.57 11.672 -4.676 1 94.44 43 LEU B O 1
ATOM 1669 N N . TRP B 1 44 ? 12.422 12.562 -3 1 97 44 TRP B N 1
ATOM 1670 C CA . TRP B 1 44 ? 11.383 11.531 -3.02 1 97 44 TRP B CA 1
ATOM 1671 C C . TRP B 1 44 ? 10.719 11.453 -4.391 1 97 44 TRP B C 1
ATOM 1673 O O . TRP B 1 44 ? 10.594 10.367 -4.965 1 97 44 TRP B O 1
ATOM 1683 N N . LEU B 1 45 ? 10.367 12.578 -5 1 95.94 45 LEU B N 1
ATOM 1684 C CA . LEU B 1 45 ? 9.641 12.617 -6.262 1 95.94 45 LEU B CA 1
ATOM 1685 C C . LEU B 1 45 ? 10.484 12.047 -7.395 1 95.94 45 LEU B C 1
ATOM 1687 O O . LEU B 1 45 ? 10 11.242 -8.195 1 95.94 45 LEU B O 1
ATOM 1691 N N . LYS B 1 46 ? 11.727 12.406 -7.449 1 96.19 46 LYS B N 1
ATOM 1692 C CA . LYS B 1 46 ? 12.617 11.953 -8.516 1 96.19 46 LYS B CA 1
ATOM 1693 C C . LYS B 1 46 ? 12.797 10.438 -8.477 1 96.19 46 LYS B C 1
ATOM 1695 O O . LYS B 1 46 ? 12.766 9.773 -9.516 1 96.19 46 LYS B O 1
ATOM 1700 N N . TRP B 1 47 ? 12.836 9.898 -7.344 1 97.44 47 TRP B N 1
ATOM 1701 C CA . TRP B 1 47 ? 13.203 8.492 -7.223 1 97.44 47 TRP B CA 1
ATOM 1702 C C . TRP B 1 47 ? 11.969 7.602 -7.27 1 97.44 47 TRP B C 1
ATOM 1704 O O . TRP B 1 47 ? 12.07 6.383 -7.129 1 97.44 47 TRP B O 1
ATOM 1714 N N . ASN B 1 48 ? 10.836 8.219 -7.52 1 98.56 48 ASN B N 1
ATOM 1715 C CA . ASN B 1 48 ? 9.648 7.422 -7.836 1 98.56 48 ASN B CA 1
ATOM 1716 C C . ASN B 1 48 ? 9.672 6.945 -9.281 1 98.56 48 ASN B C 1
ATOM 1718 O O . ASN B 1 48 ? 8.961 6 -9.641 1 98.56 48 ASN B O 1
ATOM 1722 N N . ALA B 1 49 ? 10.477 7.57 -10.117 1 98.56 49 ALA B N 1
ATOM 1723 C CA . ALA B 1 49 ? 10.484 7.25 -11.539 1 98.56 49 ALA B CA 1
ATOM 1724 C C . ALA B 1 49 ? 10.883 5.797 -11.773 1 98.56 49 ALA B C 1
ATOM 1726 O O . ALA B 1 49 ? 10.195 5.07 -12.5 1 98.56 49 ALA B O 1
ATOM 1727 N N . PRO B 1 50 ? 11.938 5.273 -11.156 1 98.75 50 PRO B N 1
ATOM 1728 C CA . PRO B 1 50 ? 12.289 3.871 -11.398 1 98.75 50 PRO B CA 1
ATOM 1729 C C . PRO B 1 50 ? 11.211 2.904 -10.914 1 98.75 50 PRO B C 1
ATOM 1731 O O . PRO B 1 50 ? 10.977 1.865 -11.539 1 98.75 50 PRO B O 1
ATOM 1734 N N . LYS B 1 51 ? 10.617 3.17 -9.797 1 98.62 51 LYS B N 1
ATOM 1735 C CA . LYS B 1 51 ? 9.523 2.324 -9.32 1 98.62 51 LYS B CA 1
ATOM 1736 C C . LYS B 1 51 ? 8.367 2.305 -10.32 1 98.62 51 LYS B C 1
ATOM 1738 O O . LYS B 1 51 ? 7.812 1.245 -10.617 1 98.62 51 LYS B O 1
ATOM 1743 N N . ALA B 1 52 ? 8.031 3.488 -10.836 1 98.69 52 ALA B N 1
ATOM 1744 C CA . ALA B 1 52 ? 6.969 3.617 -11.828 1 98.69 52 ALA B CA 1
ATOM 1745 C C . ALA B 1 52 ? 7.316 2.861 -13.109 1 98.69 52 ALA B C 1
ATOM 1747 O O . ALA B 1 52 ? 6.434 2.301 -13.766 1 98.69 52 ALA B O 1
ATOM 1748 N N . ALA B 1 53 ? 8.523 2.83 -13.453 1 98.62 53 ALA B N 1
ATOM 1749 C CA . ALA B 1 53 ? 8.969 2.121 -14.648 1 98.62 53 ALA B CA 1
ATOM 1750 C C . ALA B 1 53 ? 8.711 0.623 -14.523 1 98.62 53 ALA B C 1
ATOM 1752 O O . ALA B 1 53 ? 8.352 -0.034 -15.508 1 98.62 53 ALA B O 1
ATOM 1753 N N . CYS B 1 54 ? 8.922 0.076 -13.336 1 98.56 54 CYS B N 1
ATOM 1754 C CA . CYS B 1 54 ? 8.633 -1.336 -13.109 1 98.56 54 CYS B CA 1
ATOM 1755 C C . CYS B 1 54 ? 7.16 -1.637 -13.352 1 98.56 54 CYS B C 1
ATOM 1757 O O . CYS B 1 54 ? 6.82 -2.641 -13.984 1 98.56 54 CYS B O 1
ATOM 1759 N N . LEU B 1 55 ? 6.32 -0.775 -12.852 1 98.5 55 LEU B N 1
ATOM 1760 C CA . LEU B 1 55 ? 4.883 -0.94 -13.023 1 98.5 55 LEU B CA 1
ATOM 1761 C C . LEU B 1 55 ? 4.484 -0.755 -14.484 1 98.5 55 LEU B C 1
ATOM 1763 O O . LEU B 1 55 ? 3.721 -1.555 -15.031 1 98.5 55 LEU B O 1
ATOM 1767 N N . TRP B 1 56 ? 5 0.237 -15.117 1 98.38 56 TRP B N 1
ATOM 1768 C CA . TRP B 1 56 ? 4.734 0.534 -16.516 1 98.38 56 TRP B CA 1
ATOM 1769 C C . TRP B 1 56 ? 5.078 -0.66 -17.406 1 98.38 56 TRP B C 1
ATOM 1771 O O . TRP B 1 56 ? 4.324 -1.001 -18.312 1 98.38 56 TRP B O 1
ATOM 1781 N N . TRP B 1 57 ? 6.16 -1.27 -17.141 1 98.06 57 TRP B N 1
ATOM 1782 C CA . TRP B 1 57 ? 6.609 -2.404 -17.938 1 98.06 57 TRP B CA 1
ATOM 1783 C C . TRP B 1 57 ? 5.574 -3.521 -17.922 1 98.06 57 TRP B C 1
ATOM 1785 O O . TRP B 1 57 ? 5.301 -4.137 -18.953 1 98.06 57 TRP B O 1
ATOM 1795 N N . HIS B 1 58 ? 5.008 -3.814 -16.781 1 97.81 58 HIS B N 1
ATOM 1796 C CA . HIS B 1 58 ? 3.992 -4.855 -16.688 1 97.81 58 HIS B CA 1
ATOM 1797 C C . HIS B 1 58 ? 2.75 -4.488 -17.484 1 97.81 58 HIS B C 1
ATOM 1799 O O . HIS B 1 58 ? 2.172 -5.336 -18.172 1 97.81 58 HIS B O 1
ATOM 1805 N N . ILE B 1 59 ? 2.303 -3.266 -17.406 1 96.81 59 ILE B N 1
ATOM 1806 C CA . ILE B 1 59 ? 1.124 -2.799 -18.125 1 96.81 59 ILE B CA 1
ATOM 1807 C C . ILE B 1 59 ? 1.36 -2.918 -19.625 1 96.81 59 ILE B C 1
ATOM 1809 O O . ILE B 1 59 ? 0.517 -3.449 -20.359 1 96.81 59 ILE B O 1
ATOM 1813 N N . TRP B 1 60 ? 2.521 -2.453 -20 1 96 60 TRP B N 1
ATOM 1814 C CA . TRP B 1 60 ? 2.896 -2.51 -21.406 1 96 60 TRP B CA 1
ATOM 1815 C C . TRP B 1 60 ? 2.975 -3.953 -21.891 1 96 60 TRP B C 1
ATOM 1817 O O . TRP B 1 60 ? 2.447 -4.285 -22.953 1 96 60 TRP B O 1
ATOM 1827 N N . ARG B 1 61 ? 3.602 -4.84 -21.172 1 95.31 61 ARG B N 1
ATOM 1828 C CA . ARG B 1 61 ? 3.789 -6.242 -21.516 1 95.31 61 ARG B CA 1
ATOM 1829 C C . ARG B 1 61 ? 2.447 -6.949 -21.672 1 95.31 61 ARG B C 1
ATOM 1831 O O . ARG B 1 61 ? 2.25 -7.719 -22.625 1 95.31 61 ARG B O 1
ATOM 1838 N N . ILE B 1 62 ? 1.516 -6.715 -20.812 1 94.5 62 ILE B N 1
ATOM 1839 C CA . ILE B 1 62 ? 0.203 -7.352 -20.859 1 94.5 62 ILE B CA 1
ATOM 1840 C C . ILE B 1 62 ? -0.578 -6.836 -22.062 1 94.5 62 ILE B C 1
ATOM 1842 O O . ILE B 1 62 ? -1.227 -7.613 -22.781 1 94.5 62 ILE B O 1
ATOM 1846 N N . GLY B 1 63 ? -0.545 -5.539 -22.281 1 91.94 63 GLY B N 1
ATOM 1847 C CA . GLY B 1 63 ? -1.192 -4.988 -23.453 1 91.94 63 GLY B CA 1
ATOM 1848 C C . GLY B 1 63 ? -0.695 -5.602 -24.75 1 91.94 63 GLY B C 1
ATOM 1849 O O . GLY B 1 63 ? -1.493 -5.961 -25.625 1 91.94 63 GLY B O 1
ATOM 1850 N N . ASN B 1 64 ? 0.567 -5.789 -24.859 1 92.38 64 ASN B N 1
ATOM 1851 C CA . ASN B 1 64 ? 1.163 -6.375 -26.062 1 92.38 64 ASN B CA 1
ATOM 1852 C C . ASN B 1 64 ? 0.798 -7.852 -26.203 1 92.38 64 ASN B C 1
ATOM 1854 O O . ASN B 1 64 ? 0.541 -8.328 -27.312 1 92.38 64 ASN B O 1
ATOM 1858 N N . TYR B 1 65 ? 0.797 -8.477 -25.094 1 91 65 TYR B N 1
ATOM 1859 C CA . TYR B 1 65 ? 0.429 -9.883 -25.125 1 91 65 TYR B CA 1
ATOM 1860 C C . TYR B 1 65 ? -1.017 -10.062 -25.578 1 91 65 TYR B C 1
ATOM 1862 O O . TYR B 1 65 ? -1.312 -10.906 -26.422 1 91 65 TYR B O 1
ATOM 1870 N N . ARG B 1 66 ? -1.91 -9.25 -25.031 1 86.81 66 ARG B N 1
ATOM 1871 C CA . ARG B 1 66 ? -3.318 -9.336 -25.422 1 86.81 66 ARG B CA 1
ATOM 1872 C C . ARG B 1 66 ? -3.508 -9.016 -26.891 1 86.81 66 ARG B C 1
ATOM 1874 O O . ARG B 1 66 ? -4.348 -9.625 -27.562 1 86.81 66 ARG B O 1
ATOM 1881 N N . PHE B 1 67 ? -2.787 -8.102 -27.344 1 87.44 67 PHE B N 1
ATOM 1882 C CA . PHE B 1 67 ? -2.877 -7.703 -28.75 1 87.44 67 PHE B CA 1
ATOM 1883 C C . PHE B 1 67 ? -2.531 -8.875 -29.672 1 87.44 67 PHE B C 1
ATOM 1885 O O . PHE B 1 67 ? -3.139 -9.039 -30.719 1 87.44 67 PHE B O 1
ATOM 1892 N N . SER B 1 68 ? -1.741 -9.758 -29.203 1 87.06 68 SER B N 1
ATOM 1893 C CA . SER B 1 68 ? -1.239 -10.828 -30.062 1 87.06 68 SER B CA 1
ATOM 1894 C C . SER B 1 68 ? -1.952 -12.141 -29.766 1 87.06 68 SER B C 1
ATOM 1896 O O . SER B 1 68 ? -1.704 -13.148 -30.438 1 87.06 68 SER B O 1
ATOM 1898 N N . SER B 1 69 ? -2.779 -12.117 -28.812 1 85.31 69 SER B N 1
ATOM 1899 C CA . SER B 1 69 ? -3.457 -13.344 -28.406 1 85.31 69 SER B CA 1
ATOM 1900 C C . SER B 1 69 ? -4.941 -13.297 -28.75 1 85.31 69 SER B C 1
ATOM 1902 O O . SER B 1 69 ? -5.715 -12.609 -28.078 1 85.31 69 SER B O 1
ATOM 1904 N N . PRO B 1 70 ? -5.355 -14.039 -29.688 1 82.88 70 PRO B N 1
ATOM 1905 C CA . PRO B 1 70 ? -6.773 -14.039 -30.078 1 82.88 70 PRO B CA 1
ATOM 1906 C C . PRO B 1 70 ? -7.691 -14.391 -28.906 1 82.88 70 PRO B C 1
ATOM 1908 O O . PRO B 1 70 ? -8.797 -13.844 -28.797 1 82.88 70 PRO B O 1
ATOM 1911 N N . THR B 1 71 ? -7.277 -15.18 -28.062 1 83.06 71 THR B N 1
ATOM 1912 C CA . THR B 1 71 ? -8.102 -15.641 -26.953 1 83.06 71 THR B CA 1
ATOM 1913 C C . THR B 1 71 ? -8.188 -14.578 -25.859 1 83.06 71 THR B C 1
ATOM 1915 O O . THR B 1 71 ? -9.18 -14.5 -25.141 1 83.06 71 THR B O 1
ATOM 1918 N N . ASP B 1 72 ? -7.121 -13.781 -25.844 1 84.75 72 ASP B N 1
ATOM 1919 C CA . ASP B 1 72 ? -7.031 -12.883 -24.703 1 84.75 72 ASP B CA 1
ATOM 1920 C C . ASP B 1 72 ? -7.289 -11.438 -25.125 1 84.75 72 ASP B C 1
ATOM 1922 O O . ASP B 1 72 ? -7.328 -10.539 -24.281 1 84.75 72 ASP B O 1
ATOM 1926 N N . ILE B 1 73 ? -7.574 -11.273 -26.281 1 83 73 ILE B N 1
ATOM 1927 C CA . ILE B 1 73 ? -7.637 -9.906 -26.797 1 83 73 ILE B CA 1
ATOM 1928 C C . ILE B 1 73 ? -8.844 -9.188 -26.219 1 83 73 ILE B C 1
ATOM 1930 O O . ILE B 1 73 ? -8.852 -7.953 -26.125 1 83 73 ILE B O 1
ATOM 1934 N N . MET B 1 74 ? -9.859 -9.867 -25.781 1 80.25 74 MET B N 1
ATOM 1935 C CA . MET B 1 74 ? -11.094 -9.266 -25.297 1 80.25 74 MET B CA 1
ATOM 1936 C C . MET B 1 74 ? -10.898 -8.633 -23.922 1 80.25 74 MET B C 1
ATOM 1938 O O . MET B 1 74 ? -11.711 -7.824 -23.484 1 80.25 74 MET B O 1
ATOM 1942 N N . GLY B 1 75 ? -9.859 -9.062 -23.25 1 81.56 75 GLY B N 1
ATOM 1943 C CA . GLY B 1 75 ? -9.578 -8.484 -21.938 1 81.56 75 GLY B CA 1
ATOM 1944 C C . GLY B 1 75 ? -10.086 -9.336 -20.797 1 81.56 75 GLY B C 1
ATOM 1945 O O . GLY B 1 75 ? -10.859 -10.273 -21 1 81.56 75 GLY B O 1
ATOM 1946 N N . ALA B 1 76 ? -9.695 -8.969 -19.578 1 77.56 76 ALA B N 1
ATOM 1947 C CA . ALA B 1 76 ? -9.891 -9.781 -18.391 1 77.56 76 ALA B CA 1
ATOM 1948 C C . ALA B 1 76 ? -11.375 -9.883 -18.031 1 77.56 76 ALA B C 1
ATOM 1950 O O . ALA B 1 76 ? -11.844 -10.938 -17.594 1 77.56 76 ALA B O 1
ATOM 1951 N N . GLY B 1 77 ? -12.148 -8.805 -18.234 1 78.81 77 GLY B N 1
ATOM 1952 C CA . GLY B 1 77 ? -13.539 -8.781 -17.797 1 78.81 77 GLY B CA 1
ATOM 1953 C C . GLY B 1 77 ? -14.477 -9.516 -18.734 1 78.81 77 GLY B C 1
ATOM 1954 O O . GLY B 1 77 ? -15.602 -9.844 -18.359 1 78.81 77 GLY B O 1
ATOM 1955 N N . LEU B 1 78 ? -13.938 -9.734 -19.828 1 80.81 78 LEU B N 1
ATOM 1956 C CA . LEU B 1 78 ? -14.812 -10.32 -20.844 1 80.81 78 LEU B CA 1
ATOM 1957 C C . LEU B 1 78 ? -14.344 -11.719 -21.234 1 80.81 78 LEU B C 1
ATOM 1959 O O . LEU B 1 78 ? -15.086 -12.469 -21.875 1 80.81 78 LEU B O 1
ATOM 1963 N N . SER B 1 79 ? -13.125 -12.016 -20.766 1 75.06 79 SER B N 1
ATOM 1964 C CA . SER B 1 79 ? -12.594 -13.328 -21.094 1 75.06 79 SER B CA 1
ATOM 1965 C C . SER B 1 79 ? -13.203 -14.414 -20.219 1 75.06 79 SER B C 1
ATOM 1967 O O . SER B 1 79 ? -13.312 -14.234 -19 1 75.06 79 SER B O 1
ATOM 1969 N N . THR B 1 80 ? -13.648 -15.469 -20.797 1 77.69 80 THR B N 1
ATOM 1970 C CA . THR B 1 80 ? -14.234 -16.578 -20.062 1 77.69 80 THR B CA 1
ATOM 1971 C C . THR B 1 80 ? -13.18 -17.656 -19.781 1 77.69 80 THR B C 1
ATOM 1973 O O . THR B 1 80 ? -13.336 -18.453 -18.859 1 77.69 80 THR B O 1
ATOM 1976 N N . ASN B 1 81 ? -12.148 -17.656 -20.5 1 82.44 81 ASN B N 1
ATOM 1977 C CA . ASN B 1 81 ? -11.102 -18.656 -20.344 1 82.44 81 ASN B CA 1
ATOM 1978 C C . ASN B 1 81 ? -9.711 -18.047 -20.531 1 82.44 81 ASN B C 1
ATOM 1980 O O . ASN B 1 81 ? -9.031 -18.344 -21.516 1 82.44 81 ASN B O 1
ATOM 1984 N N . PRO B 1 82 ? -9.328 -17.234 -19.625 1 86 82 PRO B N 1
ATOM 1985 C CA . PRO B 1 82 ? -7.996 -16.641 -19.781 1 86 82 PRO B CA 1
ATOM 1986 C C . PRO B 1 82 ? -6.891 -17.703 -19.812 1 86 82 PRO B C 1
ATOM 1988 O O . PRO B 1 82 ? -6.977 -18.719 -19.125 1 86 82 PRO B O 1
ATOM 1991 N N . THR B 1 83 ? -5.902 -17.453 -20.688 1 88.25 83 THR B N 1
ATOM 1992 C CA . THR B 1 83 ? -4.773 -18.375 -20.781 1 88.25 83 THR B CA 1
ATOM 1993 C C . THR B 1 83 ? -3.973 -18.359 -19.469 1 88.25 83 THR B C 1
ATOM 1995 O O . THR B 1 83 ? -3.986 -17.375 -18.734 1 88.25 83 THR B O 1
ATOM 1998 N N . PRO B 1 84 ? -3.297 -19.469 -19.266 1 88.5 84 PRO B N 1
ATOM 1999 C CA . PRO B 1 84 ? -2.43 -19.5 -18.078 1 88.5 84 PRO B CA 1
ATOM 2000 C C . PRO B 1 84 ? -1.39 -18.375 -18.094 1 88.5 84 PRO B C 1
ATOM 2002 O O . PRO B 1 84 ? -1.049 -17.844 -17.031 1 88.5 84 PRO B O 1
ATOM 2005 N N . GLN B 1 85 ? -0.981 -18.047 -19.234 1 91.06 85 GLN B N 1
ATOM 2006 C CA . GLN B 1 85 ? 0.049 -17.016 -19.359 1 91.06 85 GLN B CA 1
ATOM 2007 C C . GLN B 1 85 ? -0.479 -15.648 -18.922 1 91.06 85 GLN B C 1
ATOM 2009 O O . GLN B 1 85 ? 0.206 -14.906 -18.203 1 91.06 85 GLN B O 1
ATOM 2014 N N . ILE B 1 86 ? -1.647 -15.289 -19.359 1 91.69 86 ILE B N 1
ATOM 2015 C CA . ILE B 1 86 ? -2.203 -13.984 -19 1 91.69 86 ILE B CA 1
ATOM 2016 C C . ILE B 1 86 ? -2.492 -13.938 -17.5 1 91.69 86 ILE B C 1
ATOM 2018 O O . ILE B 1 86 ? -2.346 -12.898 -16.859 1 91.69 86 ILE B O 1
ATOM 2022 N N . LYS B 1 87 ? -2.865 -15.062 -16.922 1 90.12 87 LYS B N 1
ATOM 2023 C CA . LYS B 1 87 ? -3.096 -15.133 -15.477 1 90.12 87 LYS B CA 1
ATOM 2024 C C . LYS B 1 87 ? -1.808 -14.867 -14.703 1 90.12 87 LYS B C 1
ATOM 2026 O O . LYS B 1 87 ? -1.813 -14.148 -13.703 1 90.12 87 LYS B O 1
ATOM 2031 N N . LEU B 1 88 ? -0.785 -15.438 -15.195 1 92.94 88 LEU B N 1
ATOM 2032 C CA . LEU B 1 88 ? 0.533 -15.234 -14.602 1 92.94 88 LEU B CA 1
ATOM 2033 C C . LEU B 1 88 ? 0.946 -13.766 -14.68 1 92.94 88 LEU B C 1
ATOM 2035 O O . LEU B 1 88 ? 1.392 -13.188 -13.688 1 92.94 88 LEU B O 1
ATOM 2039 N N . MET B 1 89 ? 0.773 -13.203 -15.805 1 94.75 89 MET B N 1
ATOM 2040 C CA . MET B 1 89 ? 1.167 -11.812 -16.016 1 94.75 89 MET B CA 1
ATOM 2041 C C . MET B 1 89 ? 0.337 -10.867 -15.156 1 94.75 89 MET B C 1
ATOM 2043 O O . MET B 1 89 ? 0.863 -9.898 -14.609 1 94.75 89 MET B O 1
ATOM 2047 N N . GLN B 1 90 ? -0.922 -11.195 -14.984 1 94.56 90 GLN B N 1
ATOM 2048 C CA . GLN B 1 90 ? -1.803 -10.375 -14.164 1 94.56 90 GLN B CA 1
ATOM 2049 C C . GLN B 1 90 ? -1.423 -10.469 -12.688 1 94.56 90 GLN B C 1
ATOM 2051 O O . GLN B 1 90 ? -1.491 -9.477 -11.961 1 94.56 90 GLN B O 1
ATOM 2056 N N . ALA B 1 91 ? -1.079 -11.617 -12.281 1 95.12 91 ALA B N 1
ATOM 2057 C CA . ALA B 1 91 ? -0.648 -11.797 -10.898 1 95.12 91 ALA B CA 1
ATOM 2058 C C . ALA B 1 91 ? 0.623 -11 -10.609 1 95.12 91 ALA B C 1
ATOM 2060 O O . ALA B 1 91 ? 0.729 -10.344 -9.57 1 95.12 91 ALA B O 1
ATOM 2061 N N . MET B 1 92 ? 1.578 -11.023 -11.5 1 97.38 92 MET B N 1
ATOM 2062 C CA . MET B 1 92 ? 2.82 -10.281 -11.336 1 97.38 92 MET B CA 1
ATOM 2063 C C . MET B 1 92 ? 2.555 -8.773 -11.336 1 97.38 92 MET B C 1
ATOM 2065 O O . MET B 1 92 ? 3.15 -8.039 -10.547 1 97.38 92 MET B O 1
ATOM 2069 N N . LEU B 1 93 ? 1.628 -8.359 -12.195 1 97.44 93 LEU B N 1
ATOM 2070 C CA . LEU B 1 93 ? 1.264 -6.949 -12.258 1 97.44 93 LEU B CA 1
ATOM 2071 C C . LEU B 1 93 ? 0.631 -6.496 -10.945 1 97.44 93 LEU B C 1
ATOM 2073 O O . LEU B 1 93 ? 0.997 -5.449 -10.406 1 97.44 93 LEU B O 1
ATOM 2077 N N . GLN B 1 94 ? -0.302 -7.309 -10.469 1 97.31 94 GLN B N 1
ATOM 2078 C CA . GLN B 1 94 ? -0.976 -6.953 -9.219 1 97.31 94 GLN B CA 1
ATOM 2079 C C . GLN B 1 94 ? 0.017 -6.859 -8.07 1 97.31 94 GLN B C 1
ATOM 2081 O O . GLN B 1 94 ? -0.039 -5.922 -7.27 1 97.31 94 GLN B O 1
ATOM 2086 N N . ASN B 1 95 ? 0.921 -7.793 -7.965 1 97.69 95 ASN B N 1
ATOM 2087 C CA . ASN B 1 95 ? 1.955 -7.766 -6.934 1 97.69 95 ASN B CA 1
ATOM 2088 C C . ASN B 1 95 ? 2.842 -6.531 -7.062 1 97.69 95 ASN B C 1
ATOM 2090 O O . ASN B 1 95 ? 3.168 -5.891 -6.062 1 97.69 95 ASN B O 1
ATOM 2094 N N . THR B 1 96 ? 3.186 -6.184 -8.266 1 98.62 96 THR B N 1
ATOM 2095 C CA . THR B 1 96 ? 4.039 -5.027 -8.508 1 98.62 96 THR B CA 1
ATOM 2096 C C . THR B 1 96 ? 3.299 -3.732 -8.172 1 98.62 96 THR B C 1
ATOM 2098 O O . THR B 1 96 ? 3.891 -2.795 -7.633 1 98.62 96 THR B O 1
ATOM 2101 N N . LEU B 1 97 ? 2.006 -3.699 -8.5 1 98.44 97 LEU B N 1
ATOM 2102 C CA . LEU B 1 97 ? 1.196 -2.535 -8.148 1 98.44 97 LEU B CA 1
ATOM 2103 C C . LEU B 1 97 ? 1.16 -2.326 -6.641 1 98.44 97 LEU B C 1
ATOM 2105 O O . LEU B 1 97 ? 1.39 -1.215 -6.16 1 98.44 97 LEU B O 1
ATOM 2109 N N . GLU B 1 98 ? 0.935 -3.402 -5.902 1 98.75 98 GLU B N 1
ATOM 2110 C CA . GLU B 1 98 ? 0.892 -3.342 -4.445 1 98.75 98 GLU B CA 1
ATOM 2111 C C . GLU B 1 98 ? 2.221 -2.855 -3.873 1 98.75 98 GLU B C 1
ATOM 2113 O O . GLU B 1 98 ? 2.248 -1.958 -3.027 1 98.75 98 GLU B O 1
ATOM 2118 N N . GLN B 1 99 ? 3.279 -3.416 -4.391 1 98.75 99 GLN B N 1
ATOM 2119 C CA . GLN B 1 99 ? 4.609 -3.068 -3.904 1 98.75 99 GLN B CA 1
ATOM 2120 C C . GLN B 1 99 ? 4.977 -1.636 -4.281 1 98.75 99 GLN B C 1
ATOM 2122 O O . GLN B 1 99 ? 5.605 -0.922 -3.498 1 98.75 99 GLN B O 1
ATOM 2127 N N . THR B 1 100 ? 4.598 -1.227 -5.457 1 98.81 100 THR B N 1
ATOM 2128 C CA . THR B 1 100 ? 4.938 0.11 -5.93 1 98.81 100 THR B CA 1
ATOM 2129 C C . THR B 1 100 ? 4.223 1.176 -5.109 1 98.81 100 THR B C 1
ATOM 2131 O O . THR B 1 100 ? 4.836 2.152 -4.676 1 98.81 100 THR B O 1
ATOM 2134 N N . VAL B 1 101 ? 2.947 0.981 -4.898 1 98.81 101 VAL B N 1
ATOM 2135 C CA . VAL B 1 101 ? 2.176 1.931 -4.102 1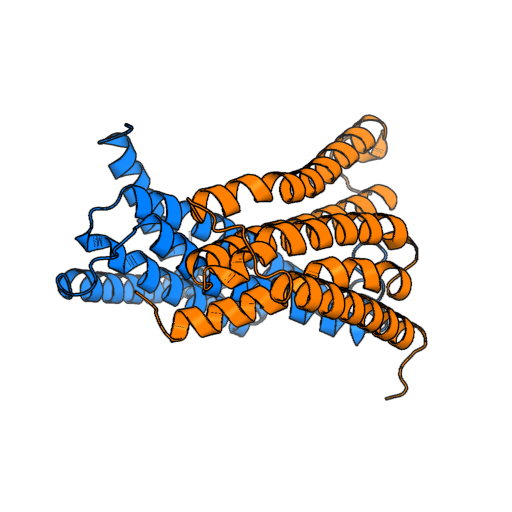 98.81 101 VAL B CA 1
ATOM 2136 C C . VAL B 1 101 ? 2.732 1.99 -2.682 1 98.81 101 VAL B C 1
ATOM 2138 O O . VAL B 1 101 ? 2.971 3.076 -2.146 1 98.81 101 VAL B O 1
ATOM 2141 N N . LEU B 1 102 ? 2.986 0.854 -2.102 1 98.88 102 LEU B N 1
ATOM 2142 C CA . LEU B 1 102 ? 3.533 0.792 -0.751 1 98.88 102 LEU B CA 1
ATOM 2143 C C . LEU B 1 102 ? 4.879 1.509 -0.676 1 98.88 102 LEU B C 1
ATOM 2145 O O . LEU B 1 102 ? 5.082 2.365 0.188 1 98.88 102 LEU B O 1
ATOM 2149 N N . ALA B 1 103 ? 5.746 1.17 -1.579 1 98.88 103 ALA B N 1
ATOM 2150 C CA . ALA B 1 103 ? 7.086 1.751 -1.573 1 98.88 103 ALA B CA 1
ATOM 2151 C C . ALA B 1 103 ? 7.031 3.264 -1.767 1 98.88 103 ALA B C 1
ATOM 2153 O O . ALA B 1 103 ? 7.746 4.008 -1.093 1 98.88 103 ALA B O 1
ATOM 2154 N N . ALA B 1 104 ? 6.199 3.705 -2.693 1 98.81 104 ALA B N 1
ATOM 2155 C CA . ALA B 1 104 ? 6.102 5.137 -2.963 1 98.81 104 ALA B CA 1
ATOM 2156 C C . ALA B 1 104 ? 5.648 5.902 -1.721 1 98.81 104 ALA B C 1
ATOM 2158 O O . ALA B 1 104 ? 6.242 6.918 -1.359 1 98.81 104 ALA B O 1
ATOM 2159 N N . LEU B 1 105 ? 4.68 5.402 -1.042 1 98.81 105 LEU B N 1
ATOM 2160 C CA . LEU B 1 105 ? 4.145 6.074 0.136 1 98.81 105 LEU B CA 1
ATOM 2161 C C . LEU B 1 105 ? 5.137 6.02 1.292 1 98.81 105 LEU B C 1
ATOM 2163 O O . LEU B 1 105 ? 5.359 7.023 1.975 1 98.81 105 LEU B O 1
ATOM 2167 N N . VAL B 1 106 ? 5.766 4.898 1.464 1 98.88 106 VAL B N 1
ATOM 2168 C CA . VAL B 1 106 ? 6.688 4.703 2.576 1 98.88 106 VAL B CA 1
ATOM 2169 C C . VAL B 1 106 ? 7.945 5.543 2.361 1 98.88 106 VAL B C 1
ATOM 2171 O O . VAL B 1 106 ? 8.438 6.18 3.293 1 98.88 106 VAL B O 1
ATOM 2174 N N . HIS B 1 107 ? 8.477 5.535 1.163 1 98.81 107 HIS B N 1
ATOM 2175 C CA . HIS B 1 107 ? 9.656 6.344 0.874 1 98.81 107 HIS B CA 1
ATOM 2176 C C . HIS B 1 107 ? 9.375 7.824 1.091 1 98.81 107 HIS B C 1
ATOM 2178 O O . HIS B 1 107 ? 10.258 8.578 1.515 1 98.81 107 HIS B O 1
ATOM 2184 N N . GLY B 1 108 ? 8.148 8.258 0.752 1 98.31 108 GLY B N 1
ATOM 2185 C CA . GLY B 1 108 ? 7.766 9.633 1.011 1 98.31 108 GLY B CA 1
ATOM 2186 C C . GLY B 1 108 ? 7.723 9.977 2.488 1 98.31 108 GLY B C 1
ATOM 2187 O O . GLY B 1 108 ? 8.25 11.008 2.91 1 98.31 108 GLY B O 1
ATOM 2188 N N . ALA B 1 109 ? 7.098 9.109 3.264 1 98.38 109 ALA B N 1
ATOM 2189 C CA . ALA B 1 109 ? 7.051 9.312 4.707 1 98.38 109 ALA B CA 1
ATOM 2190 C 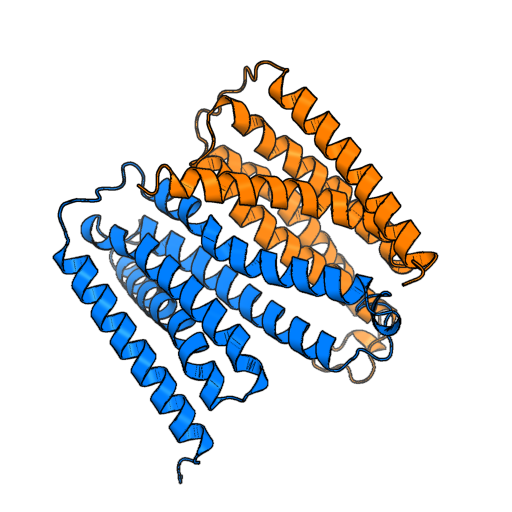C . ALA B 1 109 ? 8.453 9.328 5.309 1 98.38 109 ALA B C 1
ATOM 2192 O O . ALA B 1 109 ? 8.766 10.164 6.164 1 98.38 109 ALA B O 1
ATOM 2193 N N . PHE B 1 110 ? 9.258 8.461 4.824 1 98.06 110 PHE B N 1
ATOM 2194 C CA . PHE B 1 110 ? 10.633 8.383 5.305 1 98.06 110 PHE B CA 1
ATOM 2195 C C . PHE B 1 110 ? 11.406 9.641 4.945 1 98.06 110 PHE B C 1
ATOM 2197 O O . PHE B 1 110 ? 12.141 10.188 5.777 1 98.06 110 PHE B O 1
ATOM 2204 N N . ALA B 1 111 ? 11.219 10.094 3.754 1 96.38 111 ALA B N 1
ATOM 2205 C CA . ALA B 1 111 ? 11.883 11.32 3.33 1 96.38 111 ALA B CA 1
ATOM 2206 C C . ALA B 1 111 ? 11.484 12.492 4.219 1 96.38 111 ALA B C 1
ATOM 2208 O O . ALA B 1 111 ? 12.312 13.352 4.531 1 96.38 111 ALA B O 1
ATOM 2209 N N . ALA B 1 112 ? 10.289 12.516 4.648 1 94.69 112 ALA B N 1
ATOM 2210 C CA . ALA B 1 112 ? 9.773 13.617 5.457 1 94.69 112 ALA B CA 1
ATOM 2211 C C . ALA B 1 112 ? 10.266 13.523 6.898 1 94.69 112 ALA B C 1
ATOM 2213 O O . ALA B 1 112 ? 10.406 14.539 7.582 1 94.69 112 ALA B O 1
ATOM 2214 N N . LEU B 1 113 ? 10.609 12.344 7.328 1 95.81 113 LEU B N 1
ATOM 2215 C CA . LEU B 1 113 ? 10.781 12.133 8.766 1 95.81 113 LEU B CA 1
ATOM 2216 C C . LEU B 1 113 ? 12.242 11.875 9.102 1 95.81 113 LEU B C 1
ATOM 2218 O O . LEU B 1 113 ? 12.695 12.18 10.211 1 95.81 113 LEU B O 1
ATOM 2222 N N . ALA B 1 114 ? 12.977 11.336 8.219 1 94.19 114 ALA B N 1
ATOM 2223 C CA . ALA B 1 114 ? 14.297 10.797 8.531 1 94.19 114 ALA B CA 1
ATOM 2224 C C . ALA B 1 114 ? 15.305 11.922 8.766 1 94.19 114 ALA B C 1
ATOM 2226 O O . ALA B 1 114 ? 15.203 12.992 8.172 1 94.19 114 ALA B O 1
ATOM 2227 N N . PRO B 1 115 ? 16.266 11.648 9.656 1 91.56 115 PRO B N 1
ATOM 2228 C CA . PRO B 1 115 ? 17.391 12.578 9.711 1 91.56 115 PRO B CA 1
ATOM 2229 C C . PRO B 1 115 ? 18.141 12.68 8.383 1 91.56 115 PRO B C 1
ATOM 2231 O O . PRO B 1 115 ? 18.141 11.734 7.586 1 91.56 115 PRO B O 1
ATOM 2234 N N . PRO B 1 116 ? 18.703 13.828 8.172 1 90.69 116 PRO B N 1
ATOM 2235 C CA . PRO B 1 116 ? 19.359 14.086 6.883 1 90.69 116 PRO B CA 1
ATOM 2236 C C . PRO B 1 116 ? 20.344 12.984 6.496 1 90.69 116 PRO B C 1
ATOM 2238 O O . PRO B 1 116 ? 20.422 12.617 5.32 1 90.69 116 PRO B O 1
ATOM 2241 N N . GLN B 1 117 ? 21.016 12.367 7.461 1 88.94 117 GLN B N 1
ATOM 2242 C CA . GLN B 1 117 ? 22.062 11.398 7.176 1 88.94 117 GLN B CA 1
ATOM 2243 C C . GLN B 1 117 ? 21.484 10.094 6.637 1 88.94 117 GLN B C 1
ATOM 2245 O O . GLN B 1 117 ? 22.203 9.273 6.074 1 88.94 117 GLN B O 1
ATOM 2250 N N . TRP B 1 118 ? 20.203 9.891 6.777 1 93.12 118 TRP B N 1
ATOM 2251 C CA . TRP B 1 118 ? 19.594 8.633 6.344 1 93.12 118 TRP B CA 1
ATOM 2252 C C . TRP B 1 118 ? 18.938 8.797 4.977 1 93.12 118 TRP B C 1
ATOM 2254 O O . TRP B 1 118 ? 18.484 7.816 4.379 1 93.12 118 TRP B O 1
ATOM 2264 N N . LEU B 1 119 ? 18.953 9.945 4.41 1 94.19 119 LEU B N 1
ATOM 2265 C CA . LEU B 1 119 ? 18.188 10.211 3.195 1 94.19 119 LEU B CA 1
ATOM 2266 C C . LEU B 1 119 ? 18.812 9.5 1.999 1 94.19 119 LEU B C 1
ATOM 2268 O O . LEU B 1 119 ? 18.156 9.297 0.978 1 94.19 119 LEU B O 1
ATOM 2272 N N . VAL B 1 120 ? 20.016 9.141 2.131 1 93.56 120 VAL B N 1
ATOM 2273 C CA . VAL B 1 120 ? 20.688 8.391 1.078 1 93.56 120 VAL B CA 1
ATOM 2274 C C . VAL B 1 120 ? 20.016 7.035 0.885 1 93.56 120 VAL B C 1
ATOM 2276 O O . VAL B 1 120 ? 20.156 6.406 -0.167 1 93.56 120 VAL B O 1
ATOM 2279 N N . LEU B 1 121 ? 19.312 6.609 1.844 1 96.06 121 LEU B N 1
ATOM 2280 C CA . LEU B 1 121 ? 18.641 5.32 1.774 1 96.06 121 LEU B CA 1
ATOM 2281 C C . LEU B 1 121 ? 17.484 5.363 0.779 1 96.06 121 LEU B C 1
ATOM 2283 O O . LEU B 1 121 ? 17.031 4.324 0.292 1 96.06 121 LEU B O 1
ATOM 2287 N N . VAL B 1 122 ? 16.938 6.527 0.453 1 96.94 122 VAL B N 1
ATOM 2288 C CA . VAL B 1 122 ? 15.828 6.641 -0.484 1 96.94 122 VAL B CA 1
ATOM 2289 C C . VAL B 1 122 ? 16.25 6.133 -1.858 1 96.94 122 VAL B C 1
ATOM 2291 O O . VAL B 1 122 ? 15.664 5.191 -2.393 1 96.94 122 VAL B O 1
ATOM 2294 N N . PRO B 1 123 ? 17.375 6.648 -2.455 1 96.31 123 PRO B N 1
ATOM 2295 C CA . PRO B 1 123 ? 17.812 6.078 -3.734 1 96.31 123 PRO B CA 1
ATOM 2296 C C . PRO B 1 123 ? 18.328 4.648 -3.6 1 96.31 123 PRO B C 1
ATOM 2298 O O . PRO B 1 123 ? 18.094 3.818 -4.484 1 96.31 123 PRO B O 1
ATOM 2301 N N . ALA B 1 124 ? 18.969 4.324 -2.541 1 97.31 124 ALA B N 1
ATOM 2302 C CA . ALA B 1 124 ? 19.547 2.99 -2.367 1 97.31 124 ALA B CA 1
ATOM 2303 C C . ALA B 1 124 ? 18.438 1.93 -2.328 1 97.31 124 ALA B C 1
ATOM 2305 O O . ALA B 1 124 ? 18.531 0.907 -3.012 1 97.31 124 ALA B O 1
ATOM 2306 N N . TYR B 1 125 ? 17.438 2.162 -1.56 1 98.62 125 TYR B N 1
ATOM 2307 C CA . TYR B 1 125 ? 16.359 1.192 -1.428 1 98.62 125 TYR B CA 1
ATOM 2308 C C . TYR B 1 125 ? 15.492 1.166 -2.684 1 98.62 125 TYR B C 1
ATOM 2310 O O . TYR B 1 125 ? 14.867 0.147 -2.996 1 98.62 125 TYR B O 1
ATOM 2318 N N . THR B 1 126 ? 15.406 2.289 -3.436 1 98.88 126 THR B N 1
ATOM 2319 C CA . THR B 1 126 ? 14.742 2.279 -4.734 1 98.88 126 THR B CA 1
ATOM 2320 C C . THR B 1 126 ? 15.469 1.353 -5.707 1 98.88 126 THR B C 1
ATOM 2322 O O . THR B 1 126 ? 14.836 0.594 -6.441 1 98.88 126 THR B O 1
ATOM 2325 N N . LEU B 1 127 ? 16.734 1.391 -5.66 1 98.75 127 LEU B N 1
ATOM 2326 C CA . LEU B 1 127 ? 17.516 0.521 -6.539 1 98.75 127 LEU B CA 1
ATOM 2327 C C . LEU B 1 127 ? 17.344 -0.941 -6.137 1 98.75 127 LEU B C 1
ATOM 2329 O O . LEU B 1 127 ? 17.297 -1.823 -6.996 1 98.75 127 LEU B O 1
ATOM 2333 N N . LEU B 1 128 ? 17.344 -1.213 -4.867 1 98.88 128 LEU B N 1
ATOM 2334 C CA . LEU B 1 128 ? 17.031 -2.568 -4.422 1 98.88 128 LEU B CA 1
ATOM 2335 C C . LEU B 1 128 ? 15.641 -2.99 -4.883 1 98.88 128 LEU B C 1
ATOM 2337 O O . LEU B 1 128 ? 15.43 -4.145 -5.266 1 98.88 128 LEU B O 1
ATOM 2341 N N . PHE B 1 129 ? 14.672 -2.115 -4.836 1 98.94 129 PHE B N 1
ATOM 2342 C CA . PHE B 1 129 ? 13.328 -2.367 -5.328 1 98.94 129 PHE B CA 1
ATOM 2343 C C . PHE B 1 129 ? 13.352 -2.811 -6.785 1 98.94 129 PHE B C 1
ATOM 2345 O O . PHE B 1 129 ? 12.758 -3.83 -7.145 1 98.94 129 PHE B O 1
ATOM 2352 N N . VAL B 1 130 ? 14.047 -2.061 -7.621 1 98.88 130 VAL B N 1
ATOM 2353 C CA . VAL B 1 130 ? 14.117 -2.357 -9.047 1 98.88 130 VAL B CA 1
ATOM 2354 C C . VAL B 1 130 ? 14.773 -3.719 -9.266 1 98.88 130 VAL B C 1
ATOM 2356 O O . VAL B 1 130 ? 14.258 -4.555 -10.008 1 98.88 130 VAL B O 1
ATOM 2359 N N . ALA B 1 131 ? 15.875 -3.934 -8.594 1 98.88 131 ALA B N 1
ATOM 2360 C CA . ALA B 1 131 ? 16.547 -5.223 -8.703 1 98.88 131 ALA B CA 1
ATOM 2361 C C . ALA B 1 131 ? 15.633 -6.359 -8.25 1 98.88 131 ALA B C 1
ATOM 2363 O O . ALA B 1 131 ? 15.586 -7.418 -8.891 1 98.88 131 ALA B O 1
ATOM 2364 N N . GLY B 1 132 ? 14.992 -6.121 -7.148 1 98.81 132 GLY B N 1
ATOM 2365 C CA . GLY B 1 132 ? 14.055 -7.109 -6.645 1 98.81 132 GLY B CA 1
ATOM 2366 C C . GLY B 1 132 ? 12.93 -7.418 -7.617 1 98.81 132 GLY B C 1
ATOM 2367 O O . GLY B 1 132 ? 12.586 -8.586 -7.824 1 98.81 132 GLY B O 1
ATOM 2368 N N . ARG B 1 133 ? 12.344 -6.371 -8.25 1 98.75 133 ARG B N 1
ATOM 2369 C CA . ARG B 1 133 ? 11.266 -6.562 -9.219 1 98.75 133 ARG B CA 1
ATOM 2370 C C . ARG B 1 133 ? 11.742 -7.371 -10.422 1 98.75 133 ARG B C 1
ATOM 2372 O O . ARG B 1 133 ? 11.023 -8.25 -10.906 1 98.75 133 ARG B O 1
ATOM 2379 N N . VAL B 1 134 ? 12.906 -7.07 -10.898 1 98.62 134 VAL B N 1
ATOM 2380 C CA . VAL B 1 134 ? 13.461 -7.785 -12.047 1 98.62 134 VAL B CA 1
ATOM 2381 C C . VAL B 1 134 ? 13.648 -9.258 -11.695 1 98.62 134 VAL B C 1
ATOM 2383 O O . VAL B 1 134 ? 13.227 -10.141 -12.445 1 98.62 134 VAL B O 1
ATOM 2386 N N . LEU B 1 135 ? 14.234 -9.5 -10.539 1 98.5 135 LEU B N 1
ATOM 2387 C CA . LEU B 1 135 ? 14.469 -10.867 -10.094 1 98.5 135 LEU B CA 1
ATOM 2388 C C . LEU B 1 135 ? 13.156 -11.602 -9.859 1 98.5 135 LEU B C 1
ATOM 2390 O O . LEU B 1 135 ? 13.008 -12.766 -10.234 1 98.5 135 LEU B O 1
ATOM 2394 N N . PHE B 1 136 ? 12.227 -10.977 -9.242 1 98.38 136 PHE B N 1
ATOM 2395 C CA . PHE B 1 136 ? 10.922 -11.547 -8.945 1 98.38 136 PHE B CA 1
ATOM 2396 C C . PHE B 1 136 ? 10.227 -11.984 -10.227 1 98.38 136 PHE B C 1
ATOM 2398 O O . PHE B 1 136 ? 9.75 -13.125 -10.328 1 98.38 136 PHE B O 1
ATOM 2405 N N . VAL B 1 137 ? 10.203 -11.141 -11.211 1 96.56 137 VAL B N 1
ATOM 2406 C CA . VAL B 1 137 ? 9.523 -11.438 -12.469 1 96.56 137 VAL B CA 1
ATOM 2407 C C . VAL B 1 137 ? 10.25 -12.562 -13.203 1 96.56 137 VAL B C 1
ATOM 2409 O O . VAL B 1 137 ? 9.617 -13.484 -13.727 1 96.56 137 VAL B O 1
ATOM 2412 N N . ALA B 1 138 ? 11.555 -12.57 -13.219 1 97.38 138 ALA B N 1
ATOM 2413 C CA . ALA B 1 138 ? 12.367 -13.547 -13.945 1 97.38 138 ALA B CA 1
ATOM 2414 C C . ALA B 1 138 ? 12.188 -14.953 -13.375 1 97.38 138 ALA B C 1
ATOM 2416 O O . ALA B 1 138 ? 12.281 -15.945 -14.102 1 97.38 138 ALA B O 1
ATOM 2417 N N . LEU B 1 139 ? 11.844 -14.984 -12.078 1 96.94 139 LEU B N 1
ATOM 2418 C CA . LEU B 1 139 ? 11.875 -16.297 -11.438 1 96.94 139 LEU B CA 1
ATOM 2419 C C . LEU B 1 139 ? 10.492 -16.688 -10.953 1 96.94 139 LEU B C 1
ATOM 2421 O O . LEU B 1 139 ? 10.328 -17.734 -10.32 1 96.94 139 LEU B O 1
ATOM 2425 N N . TYR B 1 140 ? 9.508 -15.914 -11.281 1 95.5 140 TYR B N 1
ATOM 2426 C CA . TYR B 1 140 ? 8.164 -16.109 -10.758 1 95.5 140 TYR B CA 1
ATOM 2427 C C . TYR B 1 140 ? 7.629 -17.484 -11.148 1 95.5 140 TYR B C 1
ATOM 2429 O O . TYR B 1 140 ? 7.066 -18.203 -10.312 1 95.5 140 TYR B O 1
ATOM 2437 N N . GLN B 1 141 ? 7.871 -17.891 -12.367 1 93.88 141 GLN B N 1
ATOM 2438 C CA . GLN B 1 141 ? 7.254 -19.094 -12.906 1 93.88 141 GLN B CA 1
ATOM 2439 C C . GLN B 1 141 ? 7.883 -20.359 -12.312 1 93.88 141 GLN B C 1
ATOM 2441 O O . GLN B 1 141 ? 7.348 -21.453 -12.461 1 93.88 141 GLN B O 1
ATOM 2446 N N . HIS B 1 142 ? 8.961 -20.203 -11.625 1 94.31 142 HIS B N 1
ATOM 2447 C CA . HIS B 1 142 ? 9.688 -21.359 -11.109 1 94.31 142 HIS B CA 1
ATOM 2448 C C . HIS B 1 142 ? 9.281 -21.656 -9.672 1 94.31 142 HIS B C 1
ATOM 2450 O O . HIS B 1 142 ? 9.891 -22.516 -9.016 1 94.31 142 HIS B O 1
ATOM 2456 N N . GLY B 1 143 ? 8.344 -20.938 -9.18 1 91.94 143 GLY B N 1
ATOM 2457 C CA . GLY B 1 143 ? 7.777 -21.297 -7.891 1 91.94 143 GLY B CA 1
ATOM 2458 C C . GLY B 1 143 ? 8.211 -20.375 -6.766 1 91.94 143 GLY B C 1
ATOM 2459 O O . GLY B 1 143 ? 8.984 -19.453 -6.988 1 91.94 143 GLY B O 1
ATOM 2460 N N . ALA B 1 144 ? 7.754 -20.734 -5.559 1 93.19 144 ALA B N 1
ATOM 2461 C CA . ALA B 1 144 ? 7.879 -19.859 -4.398 1 93.19 144 ALA B CA 1
ATOM 2462 C C . ALA B 1 144 ? 9.336 -19.703 -3.98 1 93.19 144 ALA B C 1
ATOM 2464 O O . ALA B 1 144 ? 9.812 -18.578 -3.76 1 93.19 144 ALA B O 1
ATOM 2465 N N . PRO B 1 145 ? 10.109 -20.766 -3.861 1 94.31 145 PRO B N 1
ATOM 2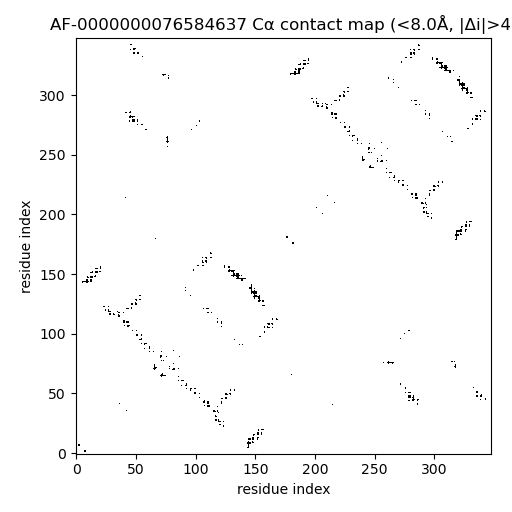466 C CA . PRO B 1 145 ? 11.508 -20.594 -3.455 1 94.31 145 PRO B CA 1
ATOM 2467 C C . PRO B 1 145 ? 12.297 -19.719 -4.426 1 94.31 145 PRO B C 1
ATOM 2469 O O . PRO B 1 145 ? 13.125 -18.922 -4 1 94.31 145 PRO B O 1
ATOM 2472 N N . ALA B 1 146 ? 12 -19.875 -5.672 1 96.12 146 ALA B N 1
ATOM 2473 C CA . ALA B 1 146 ? 12.766 -19.188 -6.703 1 96.12 146 ALA B CA 1
ATOM 2474 C C . ALA B 1 146 ? 12.477 -17.688 -6.688 1 96.12 146 ALA B C 1
ATOM 2476 O O . ALA B 1 146 ? 13.383 -16.875 -6.883 1 96.12 146 ALA B O 1
ATOM 2477 N N . ARG B 1 147 ? 11.258 -17.266 -6.449 1 96.06 147 ARG B N 1
ATOM 2478 C CA . ARG B 1 147 ? 10.914 -15.859 -6.543 1 96.06 147 ARG B CA 1
ATOM 2479 C C . ARG B 1 147 ? 11.086 -15.164 -5.199 1 96.06 147 ARG B C 1
ATOM 2481 O O . ARG B 1 147 ? 11.047 -13.93 -5.121 1 96.06 147 ARG B O 1
ATOM 2488 N N . ALA B 1 148 ? 11.359 -15.906 -4.16 1 96.81 148 ALA B N 1
ATOM 2489 C CA . ALA B 1 148 ? 11.414 -15.383 -2.797 1 96.81 148 ALA B CA 1
ATOM 2490 C C . ALA B 1 148 ? 12.5 -14.328 -2.658 1 96.81 148 ALA B C 1
ATOM 2492 O O .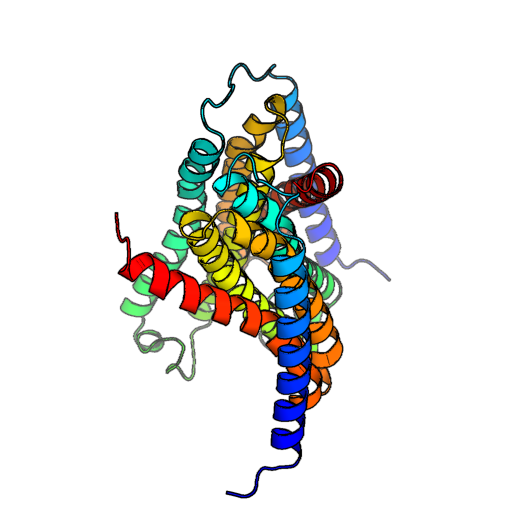 ALA B 1 148 ? 12.281 -13.273 -2.051 1 96.81 148 ALA B O 1
ATOM 2493 N N . PRO B 1 149 ? 13.727 -14.57 -3.199 1 97.81 149 PRO B N 1
ATOM 2494 C CA . PRO B 1 149 ? 14.742 -13.516 -3.061 1 97.81 149 PRO B CA 1
ATOM 2495 C C . PRO B 1 149 ? 14.32 -12.203 -3.703 1 97.81 149 PRO B C 1
ATOM 2497 O O . PRO B 1 149 ? 14.555 -11.125 -3.141 1 97.81 149 PRO B O 1
ATOM 2500 N N . GLY B 1 150 ? 13.711 -12.234 -4.836 1 98.44 150 GLY B N 1
ATOM 2501 C CA . GLY B 1 150 ? 13.242 -11.031 -5.5 1 98.44 150 GLY B CA 1
ATOM 2502 C C . GLY B 1 150 ? 12.164 -10.305 -4.723 1 98.44 150 GLY B C 1
ATOM 2503 O O . GLY B 1 150 ? 12.203 -9.078 -4.586 1 98.44 150 GLY B O 1
ATOM 2504 N N . PHE B 1 151 ? 11.242 -11.125 -4.23 1 98.25 151 PHE B N 1
ATOM 2505 C CA . PHE B 1 151 ? 10.195 -10.531 -3.408 1 98.25 151 PHE B CA 1
ATOM 2506 C C . PHE B 1 151 ? 10.781 -9.867 -2.172 1 98.25 151 PHE B C 1
ATOM 2508 O O . PHE B 1 151 ? 10.422 -8.734 -1.838 1 98.25 151 PHE B O 1
ATOM 2515 N N . ALA B 1 152 ? 11.664 -10.547 -1.518 1 98.56 152 ALA B N 1
ATOM 2516 C CA . ALA B 1 152 ? 12.242 -10.047 -0.273 1 98.56 152 ALA B CA 1
ATOM 2517 C C . ALA B 1 152 ? 13.109 -8.82 -0.524 1 98.56 152 ALA B C 1
ATOM 2519 O O . ALA B 1 152 ? 13.102 -7.875 0.273 1 98.56 152 ALA B O 1
ATOM 2520 N N . LEU B 1 153 ? 13.836 -8.812 -1.578 1 98.56 153 LEU B N 1
ATOM 2521 C CA . LEU B 1 153 ? 14.672 -7.668 -1.918 1 98.56 153 LEU B CA 1
ATOM 2522 C C . LEU B 1 153 ? 13.82 -6.426 -2.152 1 98.56 153 LEU B C 1
ATOM 2524 O O . LEU B 1 153 ? 14.266 -5.305 -1.903 1 98.56 153 LEU B O 1
ATOM 2528 N N . THR B 1 154 ? 12.617 -6.621 -2.592 1 98.5 154 THR B N 1
ATOM 2529 C CA . THR B 1 154 ? 11.664 -5.543 -2.814 1 98.5 154 THR B CA 1
ATOM 2530 C C . THR B 1 154 ? 11.039 -5.09 -1.496 1 98.5 154 THR B C 1
ATOM 2532 O O . THR B 1 154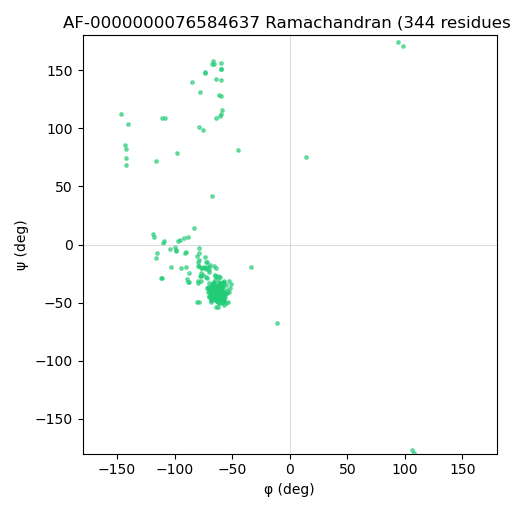 ? 11.07 -3.904 -1.162 1 98.5 154 THR B O 1
ATOM 2535 N N . SER B 1 155 ? 10.578 -6.055 -0.761 1 98.62 155 SER B N 1
ATOM 2536 C CA . SER B 1 155 ? 9.656 -5.77 0.333 1 98.62 155 SER B CA 1
ATOM 2537 C C . SER B 1 155 ? 10.406 -5.445 1.619 1 98.62 155 SER B C 1
ATOM 2539 O O . SER B 1 155 ? 9.945 -4.633 2.424 1 98.62 155 SER B O 1
ATOM 2541 N N . LEU B 1 156 ? 11.547 -6.02 1.858 1 98.69 156 LEU B N 1
ATOM 2542 C CA . LEU B 1 156 ? 12.227 -5.875 3.139 1 98.69 156 LEU B CA 1
ATOM 2543 C C . LEU B 1 156 ? 12.727 -4.445 3.326 1 98.69 156 LEU B C 1
ATOM 2545 O O . LEU B 1 156 ? 12.531 -3.848 4.387 1 98.69 156 LEU B O 1
ATOM 2549 N N . PRO B 1 157 ? 13.383 -3.854 2.348 1 98.88 157 PRO B N 1
ATOM 2550 C CA . PRO B 1 157 ? 13.797 -2.459 2.529 1 98.88 157 PRO B CA 1
ATOM 2551 C C . PRO B 1 157 ? 12.617 -1.53 2.818 1 98.88 157 PRO B C 1
ATOM 2553 O O . PRO B 1 157 ? 12.719 -0.65 3.678 1 98.88 157 PRO B O 1
ATOM 2556 N N . THR B 1 158 ? 11.508 -1.735 2.113 1 98.88 158 THR B N 1
ATOM 2557 C CA . THR B 1 158 ? 10.312 -0.927 2.328 1 98.88 158 THR B CA 1
ATOM 2558 C C . THR B 1 158 ? 9.766 -1.134 3.736 1 98.88 158 THR B C 1
ATOM 2560 O O . THR B 1 158 ? 9.344 -0.177 4.395 1 98.88 158 THR B O 1
ATOM 2563 N N . THR B 1 159 ? 9.805 -2.355 4.195 1 98.81 159 THR B N 1
ATOM 2564 C CA . THR B 1 159 ? 9.344 -2.678 5.543 1 98.81 159 THR B CA 1
ATOM 2565 C C . THR B 1 159 ? 10.195 -1.971 6.59 1 98.81 159 THR B C 1
ATOM 2567 O O . THR B 1 159 ? 9.664 -1.374 7.531 1 98.81 159 THR B O 1
ATOM 2570 N N . VAL B 1 160 ? 11.469 -2.002 6.449 1 98.56 160 VAL B N 1
ATOM 2571 C CA . VAL B 1 160 ? 12.391 -1.349 7.383 1 98.56 160 VAL B CA 1
ATOM 2572 C C . VAL B 1 160 ? 12.117 0.153 7.406 1 98.56 160 VAL B C 1
ATOM 2574 O O . VAL B 1 160 ? 12.031 0.758 8.477 1 98.56 160 VAL B O 1
ATOM 2577 N N . MET B 1 161 ? 11.914 0.714 6.305 1 98.44 161 MET B N 1
ATOM 2578 C CA . MET B 1 161 ? 11.633 2.143 6.199 1 98.44 161 MET B CA 1
ATOM 2579 C C . MET B 1 161 ? 10.289 2.479 6.836 1 98.44 161 MET B C 1
ATOM 2581 O O . MET B 1 161 ? 10.141 3.518 7.484 1 98.44 161 MET B O 1
ATOM 2585 N N . LEU B 1 162 ? 9.352 1.615 6.59 1 98.81 162 LEU B N 1
ATOM 2586 C CA . LEU B 1 162 ? 8.031 1.838 7.164 1 98.81 162 LEU B CA 1
ATOM 2587 C C . LEU B 1 162 ? 8.094 1.828 8.688 1 98.81 162 LEU B C 1
ATOM 2589 O O . LEU B 1 162 ? 7.559 2.727 9.344 1 98.81 162 LEU B O 1
ATOM 2593 N N . LEU B 1 163 ? 8.719 0.808 9.242 1 98.38 163 LEU B N 1
ATOM 2594 C CA . LEU B 1 163 ? 8.844 0.701 10.688 1 98.38 163 LEU B CA 1
ATOM 2595 C C . LEU B 1 163 ? 9.602 1.896 11.258 1 98.38 163 LEU B C 1
ATOM 2597 O O . LEU B 1 163 ? 9.203 2.455 12.281 1 98.38 163 LEU B O 1
ATOM 2601 N N . GLY B 1 164 ? 10.688 2.273 10.625 1 97.94 164 GLY B N 1
ATOM 2602 C CA . GLY B 1 164 ? 11.398 3.479 11.023 1 97.94 164 GLY B CA 1
ATOM 2603 C C . GLY B 1 164 ? 10.539 4.727 10.961 1 97.94 164 GLY B C 1
ATOM 2604 O O . GLY B 1 164 ? 10.57 5.551 11.875 1 97.94 164 GLY B O 1
ATOM 2605 N N . SER B 1 165 ? 9.773 4.863 9.906 1 98.38 165 SER B N 1
ATOM 2606 C CA . SER B 1 165 ? 8.922 6.031 9.727 1 98.38 165 SER B CA 1
ATOM 2607 C C . SER B 1 165 ? 7.832 6.094 10.797 1 98.38 165 SER B C 1
ATOM 2609 O O . SER B 1 165 ? 7.527 7.168 11.32 1 98.38 165 SER B O 1
ATOM 2611 N N . CYS B 1 166 ? 7.223 4.98 11.07 1 98 166 CYS B N 1
ATOM 2612 C CA . CYS B 1 166 ? 6.211 4.953 12.125 1 98 166 CYS B CA 1
ATOM 2613 C C . CYS B 1 166 ? 6.805 5.355 13.469 1 98 166 CYS B C 1
ATOM 2615 O O . CYS B 1 166 ? 6.188 6.098 14.227 1 98 166 CYS B O 1
ATOM 2617 N N . TRP B 1 167 ? 7.977 4.859 13.742 1 97.25 167 TRP B N 1
ATOM 2618 C CA . TRP B 1 167 ? 8.664 5.211 14.984 1 97.25 167 TRP B CA 1
ATOM 2619 C C . TRP B 1 167 ? 8.945 6.711 15.039 1 97.25 167 TRP B C 1
ATOM 2621 O O . TRP B 1 167 ? 8.672 7.359 16.047 1 97.25 167 TRP B O 1
ATOM 2631 N N . LEU B 1 168 ? 9.438 7.289 13.977 1 96.19 168 LEU B N 1
ATOM 2632 C CA . LEU B 1 168 ? 9.773 8.703 13.914 1 96.19 168 LEU B CA 1
ATOM 2633 C C . LEU B 1 168 ? 8.523 9.57 13.977 1 96.19 168 LEU B C 1
ATOM 2635 O O . LEU B 1 168 ? 8.539 10.648 14.57 1 96.19 168 LEU B O 1
ATOM 2639 N N . LEU B 1 169 ? 7.484 9.102 13.352 1 95.88 169 LEU B N 1
ATOM 2640 C CA . LEU B 1 169 ? 6.227 9.844 13.375 1 95.88 169 LEU B CA 1
ATOM 2641 C C . LEU B 1 169 ? 5.672 9.93 14.797 1 95.88 169 LEU B C 1
ATOM 2643 O O . LEU B 1 169 ? 5.152 10.969 15.203 1 95.88 169 LEU B O 1
ATOM 2647 N N . LEU B 1 170 ? 5.762 8.844 15.547 1 94.62 170 LEU B N 1
ATOM 2648 C CA . LEU B 1 170 ? 5.312 8.828 16.938 1 94.62 170 LEU B CA 1
ATOM 2649 C C . LEU B 1 170 ? 6.098 9.828 17.781 1 94.62 170 LEU B C 1
ATOM 2651 O O . LEU B 1 170 ? 5.543 10.445 18.688 1 94.62 170 LEU B O 1
ATOM 2655 N N . LYS B 1 171 ? 7.371 10.062 17.453 1 91.75 171 LYS B N 1
ATOM 2656 C CA . LYS B 1 171 ? 8.227 10.977 18.203 1 91.75 171 LYS B CA 1
ATOM 2657 C C . LYS B 1 171 ? 7.949 12.43 17.828 1 91.75 171 LYS B C 1
ATOM 2659 O O . LYS B 1 171 ? 8.117 13.336 18.641 1 91.75 171 LYS B O 1
ATOM 2664 N N . ASP B 1 172 ? 7.551 12.641 16.531 1 85.12 172 ASP B N 1
ATOM 2665 C CA . ASP B 1 172 ? 7.277 13.992 16.062 1 85.12 172 ASP B CA 1
ATOM 2666 C C . ASP B 1 172 ? 6.098 14 15.086 1 85.12 172 ASP B C 1
ATOM 2668 O O . ASP B 1 172 ? 6.289 14.102 13.875 1 85.12 172 ASP B O 1
ATOM 2672 N N . PRO B 1 173 ? 4.91 14.078 15.586 1 80.88 173 PRO B N 1
ATOM 2673 C CA . PRO B 1 173 ? 3.732 13.992 14.711 1 80.88 173 PRO B CA 1
ATOM 2674 C C . PRO B 1 173 ? 3.42 15.312 14.016 1 80.88 173 PRO B C 1
ATOM 2676 O O . PRO B 1 173 ? 2.619 15.344 13.078 1 80.88 173 PRO B O 1
ATOM 2679 N N . TRP B 1 174 ? 4.172 16.453 14.5 1 78.69 174 TRP B N 1
ATOM 2680 C CA . TRP B 1 174 ? 3.861 17.75 13.93 1 78.69 174 TRP B CA 1
ATOM 2681 C C . TRP B 1 174 ? 5.059 18.312 13.164 1 78.69 174 TRP B C 1
ATOM 2683 O O . TRP B 1 174 ? 6.207 18.125 13.57 1 78.69 174 TRP B O 1
#

Organism: Tetradesmus obliquus (NCBI:txid3088)

InterPro domains:
  IPR001129 Membrane-associated, eicosanoid/glutathione metabolism (MAPEG) protein [PF01124] (53-165)
  IPR023352 Membrane associated eicosanoid/glutathione metabolism-like domain superfamily [G3DSA:1.20.120.550] (6-172)
  IPR023352 Membrane associated eicosanoid/glutathione metabolism-like domain superfamily [SSF161084] (55-169)